Protein AF-A0A7W1Z057-F1 (afdb_monomer)

Structure (mmCIF, N/CA/C/O backbone):
data_AF-A0A7W1Z057-F1
#
_entry.id   AF-A0A7W1Z057-F1
#
loop_
_atom_site.group_PDB
_atom_site.id
_atom_site.type_symbol
_atom_site.label_atom_id
_atom_site.label_alt_id
_atom_site.label_comp_id
_atom_site.label_asym_id
_atom_site.label_entity_id
_atom_site.label_seq_id
_atom_site.pdbx_PDB_ins_code
_atom_site.Cartn_x
_atom_site.Cartn_y
_atom_site.Cartn_z
_atom_site.occupancy
_atom_site.B_iso_or_equiv
_atom_site.auth_seq_id
_atom_site.auth_comp_id
_atom_site.auth_asym_id
_atom_site.auth_atom_id
_atom_site.pdbx_PDB_model_num
ATOM 1 N N . MET A 1 1 ? -1.982 23.816 -13.947 1.00 54.19 1 MET A N 1
ATOM 2 C CA . MET A 1 1 ? -0.791 23.723 -13.072 1.00 54.19 1 MET A CA 1
ATOM 3 C C . MET A 1 1 ? -0.952 24.742 -11.956 1.00 54.19 1 MET A C 1
ATOM 5 O O . MET A 1 1 ? -1.245 25.888 -12.263 1.00 54.19 1 MET A O 1
ATOM 9 N N . ILE A 1 2 ? -0.859 24.334 -10.688 1.00 77.12 2 ILE A N 1
ATOM 10 C CA . ILE A 1 2 ? -0.973 25.252 -9.538 1.00 77.12 2 ILE A CA 1
ATOM 11 C C . ILE A 1 2 ? 0.220 26.238 -9.590 1.00 77.12 2 ILE A C 1
ATOM 13 O O . ILE A 1 2 ? 1.337 25.768 -9.817 1.00 77.12 2 ILE A O 1
ATOM 17 N N . PRO A 1 3 ? 0.043 27.560 -9.384 1.00 80.25 3 PRO A N 1
ATOM 18 C CA . PRO A 1 3 ? 1.094 28.578 -9.569 1.00 80.25 3 PRO A CA 1
ATOM 19 C C . PRO A 1 3 ? 2.423 28.288 -8.852 1.00 80.25 3 PRO A C 1
ATOM 21 O O . PRO A 1 3 ? 3.494 28.553 -9.393 1.00 80.25 3 PRO A O 1
ATOM 24 N N . LEU A 1 4 ? 2.364 27.659 -7.674 1.00 79.38 4 LEU A N 1
ATOM 25 C CA . LEU A 1 4 ? 3.538 27.220 -6.916 1.00 79.38 4 LEU A CA 1
ATOM 26 C C . LEU A 1 4 ? 4.419 26.223 -7.696 1.00 79.38 4 LEU A C 1
ATOM 28 O O . LEU A 1 4 ? 5.642 26.327 -7.663 1.00 79.38 4 LEU A O 1
ATOM 32 N N . PHE A 1 5 ? 3.816 25.292 -8.443 1.00 76.44 5 PHE A N 1
ATOM 33 C CA . PHE A 1 5 ? 4.555 24.324 -9.262 1.00 76.44 5 PHE A CA 1
ATOM 34 C C . PHE A 1 5 ? 5.174 24.959 -10.507 1.00 76.44 5 PHE A C 1
ATOM 36 O O . PHE A 1 5 ? 6.199 24.474 -10.979 1.00 76.44 5 PHE A O 1
ATOM 43 N N . ALA A 1 6 ? 4.579 26.029 -11.041 1.00 78.12 6 ALA A N 1
ATOM 44 C CA . ALA A 1 6 ? 5.177 26.785 -12.139 1.00 78.12 6 ALA A CA 1
ATOM 45 C C . ALA A 1 6 ? 6.409 27.569 -11.655 1.00 78.12 6 ALA A C 1
ATOM 47 O O . ALA A 1 6 ? 7.457 27.523 -12.292 1.00 78.12 6 ALA A O 1
ATOM 48 N N . ALA A 1 7 ? 6.314 28.206 -10.483 1.00 82.12 7 ALA A N 1
ATOM 49 C CA . ALA A 1 7 ? 7.439 28.904 -9.861 1.00 82.12 7 ALA A CA 1
ATOM 50 C C . ALA A 1 7 ? 8.582 27.951 -9.465 1.00 82.12 7 ALA A C 1
ATOM 52 O O . ALA A 1 7 ? 9.751 28.286 -9.640 1.00 82.12 7 ALA A O 1
ATOM 53 N N . ALA A 1 8 ? 8.259 26.752 -8.968 1.00 80.19 8 ALA A N 1
ATOM 54 C CA . ALA 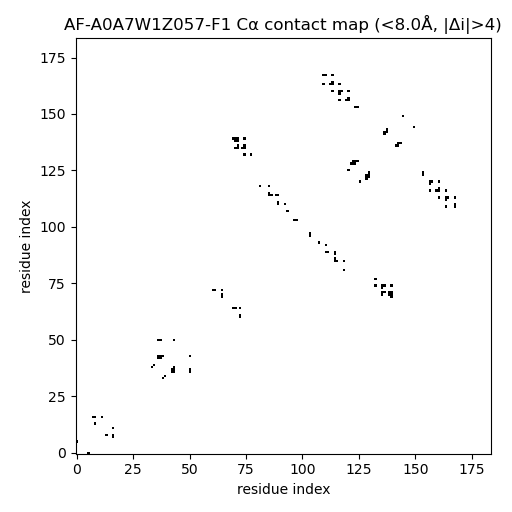A 1 8 ? 9.258 25.734 -8.651 1.00 80.19 8 ALA A CA 1
ATOM 55 C C . ALA A 1 8 ? 9.953 25.193 -9.915 1.00 80.19 8 ALA A C 1
ATOM 57 O O . ALA A 1 8 ? 11.177 25.097 -9.939 1.00 80.19 8 ALA A O 1
ATOM 58 N N . GLN A 1 9 ? 9.200 24.914 -10.986 1.00 83.69 9 GLN A N 1
ATOM 59 C CA . GLN A 1 9 ? 9.767 24.426 -12.254 1.00 83.69 9 GLN A CA 1
ATOM 60 C C . GLN A 1 9 ? 10.653 25.453 -12.973 1.00 83.69 9 GLN A C 1
ATOM 62 O O . GLN A 1 9 ? 11.463 25.076 -13.812 1.00 83.69 9 GLN A O 1
ATOM 67 N N . ALA A 1 10 ? 10.548 26.740 -12.629 1.00 86.31 10 ALA A N 1
ATOM 68 C CA . ALA A 1 10 ? 11.460 27.767 -13.130 1.00 86.31 10 ALA A CA 1
ATOM 69 C C . ALA A 1 10 ? 12.883 27.658 -12.545 1.00 86.31 10 ALA A C 1
ATOM 71 O O . ALA A 1 10 ? 13.800 28.294 -13.061 1.00 86.31 10 ALA A O 1
ATOM 72 N N . ARG A 1 11 ? 13.073 26.897 -11.457 1.00 89.19 11 ARG A N 1
ATOM 73 C CA . ARG A 1 11 ? 14.368 26.747 -10.763 1.00 89.19 11 ARG A CA 1
ATOM 74 C C . ARG A 1 11 ? 14.840 25.305 -10.620 1.00 89.19 11 ARG A C 1
ATOM 76 O O . ARG A 1 11 ? 16.042 25.083 -10.528 1.00 89.19 11 ARG A O 1
ATOM 83 N N . TRP A 1 12 ? 13.917 24.351 -10.588 1.00 88.12 12 TRP A N 1
ATOM 84 C CA . TRP A 1 12 ? 14.200 22.935 -10.379 1.00 88.12 12 TRP A CA 1
ATOM 85 C C . TRP A 1 12 ? 13.545 22.100 -11.466 1.00 88.12 12 TRP A C 1
ATOM 87 O O . TRP A 1 12 ? 12.438 22.409 -11.912 1.00 88.12 12 TRP A O 1
ATOM 97 N N . SER A 1 13 ? 14.205 21.019 -11.878 1.00 90.38 13 SER A N 1
ATOM 98 C CA . SER A 1 13 ? 13.592 20.101 -12.831 1.00 90.38 13 SER A CA 1
ATOM 99 C C . SER A 1 13 ? 12.378 19.410 -12.199 1.00 90.38 13 SER A C 1
ATOM 101 O O . SER A 1 13 ? 12.266 19.280 -10.976 1.00 90.38 13 SER A O 1
ATOM 103 N N . ALA A 1 14 ? 11.463 18.911 -13.032 1.00 83.62 14 ALA A N 1
ATOM 104 C CA . ALA A 1 14 ? 10.348 18.098 -12.547 1.00 83.62 14 ALA A CA 1
ATOM 105 C C . ALA A 1 14 ? 10.833 16.873 -11.745 1.00 83.62 14 ALA A C 1
ATOM 107 O O . ALA A 1 14 ? 10.174 16.473 -10.785 1.00 83.62 14 ALA A O 1
ATOM 108 N N . GLN A 1 15 ? 12.001 16.326 -12.100 1.00 84.94 15 GLN A N 1
ATOM 109 C CA . GLN A 1 15 ? 12.625 15.216 -11.388 1.00 84.94 15 GLN A CA 1
ATOM 110 C C . GLN A 1 15 ? 13.075 15.623 -9.982 1.00 84.94 15 GLN A C 1
ATOM 112 O O . GLN A 1 15 ? 12.790 14.907 -9.027 1.00 84.94 15 GLN A O 1
ATOM 117 N N . ASP A 1 16 ? 13.715 16.782 -9.830 1.00 85.62 16 ASP A N 1
ATOM 118 C CA . ASP A 1 16 ? 14.159 17.275 -8.519 1.00 85.62 16 ASP A CA 1
ATOM 119 C C . ASP A 1 16 ? 12.967 17.538 -7.599 1.00 85.62 16 ASP A C 1
ATOM 121 O O . ASP A 1 16 ? 12.975 17.161 -6.427 1.00 85.62 16 ASP A O 1
ATOM 125 N N . ILE A 1 17 ? 11.904 18.132 -8.149 1.00 85.50 17 ILE A N 1
ATOM 126 C CA . ILE A 1 17 ? 10.655 18.370 -7.420 1.00 85.50 17 ILE A CA 1
ATOM 127 C C . ILE A 1 17 ? 10.040 17.034 -6.988 1.00 85.50 17 ILE A C 1
ATOM 129 O O . ILE A 1 17 ? 9.637 16.889 -5.834 1.00 85.50 17 ILE A O 1
ATOM 133 N N . PHE A 1 18 ? 9.989 16.047 -7.887 1.00 84.06 18 PHE A N 1
ATOM 134 C CA . PHE A 1 18 ? 9.487 14.710 -7.579 1.00 84.06 18 PHE A CA 1
ATOM 135 C C . PHE A 1 18 ? 10.304 14.027 -6.476 1.00 84.06 18 PHE A C 1
ATOM 137 O O . PHE A 1 18 ? 9.721 13.504 -5.527 1.00 84.06 18 PHE A O 1
ATOM 144 N N . LEU A 1 19 ? 11.636 14.074 -6.560 1.00 84.56 19 LEU A N 1
ATOM 145 C CA . LEU A 1 19 ? 12.530 13.499 -5.555 1.00 84.56 19 LEU A CA 1
ATOM 146 C C . LEU A 1 19 ? 12.370 14.189 -4.202 1.00 84.56 19 LEU A C 1
ATOM 148 O O . LEU A 1 19 ? 12.262 13.506 -3.187 1.00 84.56 19 LEU A O 1
ATOM 152 N N . PHE A 1 20 ? 12.297 15.521 -4.175 1.00 85.50 20 PHE A N 1
ATOM 153 C CA . PHE A 1 20 ? 12.134 16.273 -2.934 1.00 85.50 20 PHE A CA 1
ATOM 154 C C . PHE A 1 20 ? 10.793 15.969 -2.261 1.00 85.50 20 PHE A C 1
ATOM 156 O O . PHE A 1 20 ? 10.753 15.617 -1.081 1.00 85.50 20 PHE A O 1
ATOM 163 N N . VAL A 1 21 ? 9.691 16.050 -3.013 1.00 86.56 21 VAL A N 1
ATOM 164 C CA . VAL A 1 21 ? 8.344 15.767 -2.495 1.00 86.56 21 VAL A CA 1
ATOM 165 C C . VAL A 1 21 ? 8.217 14.301 -2.083 1.00 86.56 21 VAL A C 1
ATOM 167 O O . VAL A 1 21 ? 7.656 14.011 -1.028 1.00 86.56 21 VAL A O 1
ATOM 170 N N . GLY A 1 22 ? 8.764 13.380 -2.879 1.00 84.94 22 GLY A N 1
ATOM 171 C CA . GLY A 1 22 ? 8.778 11.952 -2.581 1.00 84.94 22 GLY A CA 1
ATOM 172 C C . GLY A 1 22 ? 9.571 11.633 -1.316 1.00 84.94 22 GLY A C 1
ATOM 173 O O . GLY A 1 22 ? 9.058 10.943 -0.437 1.00 84.94 22 GLY A O 1
ATOM 174 N N . ALA A 1 23 ? 10.780 12.183 -1.178 1.00 84.75 23 ALA A N 1
ATOM 175 C CA . ALA A 1 23 ? 11.621 11.998 0.001 1.00 84.75 23 ALA A CA 1
ATOM 176 C C . ALA A 1 23 ? 10.982 12.609 1.251 1.00 84.75 23 ALA A C 1
ATOM 178 O O . ALA A 1 23 ? 10.905 11.946 2.283 1.00 84.75 23 ALA A O 1
ATOM 179 N N . PHE A 1 24 ? 10.469 13.839 1.159 1.00 87.75 24 PHE A N 1
ATOM 180 C CA . PHE A 1 24 ? 9.774 14.483 2.270 1.00 87.75 24 PHE A CA 1
ATOM 181 C C . PHE A 1 24 ? 8.521 13.703 2.676 1.00 87.75 24 PHE A C 1
ATOM 183 O O . PHE A 1 24 ? 8.319 13.446 3.860 1.00 87.75 24 PHE A O 1
ATOM 190 N N . GLY A 1 25 ? 7.706 13.277 1.708 1.00 84.81 25 GLY A N 1
ATOM 191 C CA . GLY A 1 25 ? 6.512 12.472 1.956 1.00 84.81 25 GLY A CA 1
ATOM 192 C C . GLY A 1 25 ? 6.845 11.130 2.607 1.00 84.81 25 GLY A C 1
ATOM 193 O O . GLY A 1 25 ? 6.236 10.771 3.612 1.00 84.81 25 GLY A O 1
ATOM 194 N N . ALA A 1 26 ? 7.853 10.420 2.095 1.00 81.94 26 ALA A N 1
ATOM 195 C CA . ALA A 1 26 ? 8.313 9.157 2.666 1.00 81.94 26 ALA A CA 1
ATOM 196 C C . ALA A 1 26 ? 8.846 9.344 4.095 1.00 81.94 26 ALA A C 1
ATOM 198 O O . ALA A 1 26 ? 8.427 8.638 5.014 1.00 81.94 26 ALA A O 1
ATOM 199 N N . MET A 1 27 ? 9.718 10.331 4.312 1.00 83.12 27 MET A N 1
ATOM 200 C CA . MET A 1 27 ? 10.274 10.631 5.632 1.00 83.12 27 MET A CA 1
ATOM 201 C C . MET A 1 27 ? 9.183 11.051 6.616 1.00 83.12 27 MET A C 1
ATOM 203 O O . MET A 1 27 ? 9.087 10.473 7.694 1.00 83.12 27 MET A O 1
ATOM 207 N N . GLY A 1 28 ? 8.320 11.998 6.245 1.00 83.69 28 GLY A N 1
ATOM 208 C CA . GLY A 1 28 ? 7.227 12.483 7.091 1.00 83.69 28 GLY A CA 1
ATOM 209 C C . GLY A 1 28 ? 6.221 11.392 7.461 1.00 83.69 28 GLY A C 1
ATOM 210 O O . GLY A 1 28 ? 5.667 11.411 8.558 1.00 83.69 28 GLY A O 1
ATOM 211 N N . HIS A 1 29 ? 6.032 10.403 6.586 1.00 85.06 29 HIS A N 1
ATOM 212 C CA . HIS A 1 29 ? 5.154 9.261 6.826 1.00 85.06 29 HIS A CA 1
ATOM 213 C C . HIS A 1 29 ? 5.755 8.208 7.759 1.00 85.06 29 HIS A C 1
ATOM 215 O O . HIS A 1 29 ? 5.076 7.678 8.641 1.00 85.06 29 HIS A O 1
ATOM 221 N N . HIS A 1 30 ? 7.033 7.881 7.565 1.00 84.94 30 HIS A N 1
ATOM 222 C CA . HIS A 1 30 ? 7.689 6.790 8.285 1.00 84.94 30 HIS A CA 1
ATOM 223 C C . HIS A 1 30 ? 8.319 7.236 9.608 1.00 84.94 30 HIS A C 1
ATOM 225 O O . HIS A 1 30 ? 8.339 6.456 10.564 1.00 84.94 30 HIS A O 1
ATOM 231 N N . LEU A 1 31 ? 8.785 8.485 9.699 1.00 88.31 31 LEU A N 1
ATOM 232 C CA . LEU A 1 31 ? 9.499 9.010 10.862 1.00 88.31 31 LEU A CA 1
ATOM 233 C C . LEU A 1 31 ? 8.690 8.922 12.168 1.00 88.31 31 LEU A C 1
ATOM 235 O O . LEU A 1 31 ? 9.250 8.429 13.147 1.00 88.31 31 LEU A O 1
ATOM 239 N N . PRO A 1 32 ? 7.389 9.280 12.225 1.00 89.19 32 PRO A N 1
ATOM 240 C CA . PRO A 1 32 ? 6.602 9.111 13.449 1.00 89.19 32 PRO A CA 1
ATOM 241 C C . PRO A 1 32 ? 6.549 7.651 13.922 1.00 89.19 32 PRO A C 1
ATOM 243 O O . PRO A 1 32 ? 6.610 7.370 15.120 1.00 89.19 32 PRO A O 1
ATOM 246 N N . GLY A 1 33 ? 6.486 6.707 12.976 1.00 87.56 33 GLY A N 1
ATOM 247 C CA . GLY A 1 33 ? 6.534 5.275 13.262 1.00 87.56 33 GLY A CA 1
ATOM 248 C C . GLY A 1 33 ? 7.880 4.841 13.843 1.00 87.56 33 GLY A C 1
ATOM 249 O O . GLY A 1 33 ? 7.903 4.087 14.815 1.00 87.56 33 GLY A O 1
ATOM 250 N N . MET A 1 34 ? 8.986 5.360 13.304 1.00 91.06 34 MET A N 1
ATOM 251 C CA . MET A 1 34 ? 10.336 5.071 13.802 1.00 91.06 34 MET A CA 1
ATOM 252 C C . MET A 1 34 ? 10.569 5.665 15.192 1.00 91.06 34 MET A C 1
ATOM 254 O O . MET A 1 34 ? 11.043 4.961 16.082 1.00 91.06 34 MET A O 1
ATOM 258 N N . ILE A 1 35 ? 10.158 6.916 15.419 1.00 93.50 35 ILE A N 1
ATOM 259 C CA . ILE A 1 35 ? 10.234 7.555 16.741 1.00 93.50 35 ILE A CA 1
ATOM 260 C C . ILE A 1 35 ? 9.483 6.714 17.773 1.00 93.50 35 ILE A C 1
ATOM 262 O O . ILE A 1 35 ? 10.007 6.449 18.850 1.00 93.50 35 ILE A O 1
ATOM 266 N N . ARG A 1 36 ? 8.285 6.226 17.440 1.00 91.69 36 ARG A N 1
ATOM 267 C CA . ARG A 1 36 ? 7.530 5.347 18.337 1.00 91.69 36 ARG A CA 1
ATOM 268 C C . ARG A 1 36 ? 8.230 4.003 18.567 1.00 91.69 36 ARG A C 1
ATOM 270 O O . ARG A 1 36 ? 8.292 3.550 19.704 1.00 91.69 36 ARG A O 1
ATOM 277 N N . ALA A 1 37 ? 8.731 3.358 17.512 1.00 92.62 37 ALA A N 1
ATOM 278 C CA . ALA A 1 37 ? 9.335 2.026 17.594 1.00 92.62 37 ALA A CA 1
ATOM 279 C C . ALA A 1 37 ? 10.636 2.000 18.413 1.00 92.62 37 ALA A C 1
ATOM 281 O O . ALA A 1 37 ? 10.858 1.052 19.167 1.00 92.62 37 ALA A O 1
ATOM 282 N N . TYR A 1 38 ? 11.473 3.033 18.281 1.00 94.38 38 TYR A N 1
ATOM 283 C CA . TYR A 1 38 ? 12.783 3.110 18.939 1.00 94.38 38 TYR A CA 1
ATOM 284 C C . TYR A 1 38 ? 12.807 4.029 20.171 1.00 94.38 38 TYR A C 1
ATOM 286 O O . TYR A 1 38 ? 13.724 3.921 20.981 1.00 94.38 38 TYR A O 1
ATOM 294 N N . GLY A 1 39 ? 11.814 4.907 20.338 1.00 95.12 39 GLY A N 1
ATOM 295 C CA . GLY A 1 39 ? 11.700 5.814 21.485 1.00 95.12 39 GLY A CA 1
ATOM 296 C C . GLY A 1 39 ? 10.927 5.239 22.677 1.00 95.12 39 GLY A C 1
ATOM 297 O O . GLY A 1 39 ? 11.213 5.599 23.817 1.00 95.12 39 GLY A O 1
ATOM 298 N N . ASP A 1 40 ? 9.977 4.322 22.458 1.00 96.69 40 ASP A N 1
ATOM 299 C CA . ASP A 1 40 ? 9.265 3.638 23.546 1.00 96.69 40 ASP A CA 1
ATOM 300 C C . ASP A 1 40 ? 10.065 2.418 24.029 1.00 96.69 40 ASP A C 1
ATOM 302 O O . ASP A 1 40 ? 10.140 1.381 23.364 1.00 96.69 40 ASP A O 1
ATOM 306 N N . ARG A 1 41 ? 10.647 2.524 25.230 1.00 95.31 41 ARG A N 1
ATOM 307 C CA . ARG A 1 41 ? 11.492 1.475 25.821 1.00 95.31 41 ARG A CA 1
ATOM 308 C C . ARG A 1 41 ? 10.748 0.160 26.064 1.00 95.31 41 ARG A C 1
ATOM 310 O O . ARG A 1 41 ? 11.353 -0.908 25.920 1.00 95.31 41 ARG A O 1
ATOM 317 N N . ALA A 1 42 ? 9.470 0.210 26.440 1.00 96.50 42 ALA A N 1
ATOM 318 C CA . ALA A 1 42 ? 8.682 -0.992 26.699 1.00 96.50 42 ALA A CA 1
ATOM 319 C C . ALA A 1 42 ? 8.367 -1.712 25.382 1.00 96.50 42 ALA A C 1
ATOM 321 O O . ALA A 1 42 ? 8.555 -2.928 25.270 1.00 96.50 42 ALA A O 1
ATOM 322 N N . LEU A 1 43 ? 7.970 -0.948 24.359 1.00 95.12 43 LEU A N 1
ATOM 323 C CA . LEU A 1 43 ? 7.712 -1.472 23.020 1.00 95.12 43 LEU A CA 1
ATOM 324 C C . LEU A 1 43 ? 8.982 -2.049 22.384 1.00 95.12 43 LEU A C 1
ATOM 326 O O . LEU A 1 43 ? 8.950 -3.167 21.860 1.00 95.12 43 LEU A O 1
ATOM 330 N N . PHE A 1 44 ? 10.099 -1.322 22.474 1.00 96.62 44 PHE A N 1
ATOM 331 C CA . PHE A 1 44 ? 11.377 -1.762 21.929 1.00 96.62 44 PHE A CA 1
ATOM 332 C C . PHE A 1 44 ? 11.853 -3.047 22.598 1.00 96.62 44 PHE A C 1
ATOM 334 O O . PHE A 1 44 ? 12.186 -4.002 21.906 1.00 96.62 44 PHE A O 1
ATOM 341 N N . THR A 1 45 ? 11.823 -3.122 23.932 1.00 97.06 45 THR A N 1
ATOM 342 C CA . THR A 1 45 ? 12.219 -4.338 24.662 1.00 97.06 45 THR A CA 1
ATOM 343 C C . THR A 1 45 ? 11.366 -5.539 24.252 1.00 97.06 45 THR A C 1
ATOM 345 O O . THR A 1 45 ? 11.904 -6.620 24.013 1.00 97.06 45 THR A O 1
ATOM 348 N N . ARG A 1 46 ? 10.050 -5.346 24.089 1.00 97.44 46 ARG A N 1
ATOM 349 C CA . ARG A 1 46 ? 9.114 -6.409 23.697 1.00 97.44 46 ARG A CA 1
ATOM 350 C C . ARG A 1 46 ? 9.364 -6.952 22.287 1.00 97.44 46 ARG A C 1
ATOM 352 O O . ARG A 1 46 ? 9.206 -8.149 22.068 1.00 97.44 46 ARG A O 1
ATOM 359 N N . PHE A 1 47 ? 9.729 -6.096 21.330 1.00 96.94 47 PHE A N 1
ATOM 360 C CA . PHE A 1 47 ? 9.915 -6.476 19.920 1.00 96.94 47 PHE A CA 1
ATOM 361 C C . PHE A 1 47 ? 11.362 -6.330 19.431 1.00 96.94 47 PHE A C 1
ATOM 363 O O . PHE A 1 47 ? 11.603 -6.264 18.223 1.00 96.94 47 PHE A O 1
ATOM 370 N N . ARG A 1 48 ? 12.328 -6.340 20.357 1.00 95.81 48 ARG A N 1
ATOM 371 C CA . ARG A 1 48 ? 13.742 -6.011 20.125 1.00 95.81 48 ARG A CA 1
ATOM 372 C C . ARG A 1 48 ? 14.341 -6.737 18.929 1.00 95.81 48 ARG A C 1
ATOM 374 O O . ARG A 1 48 ? 14.935 -6.103 18.064 1.00 95.81 48 ARG A O 1
ATOM 381 N N . THR A 1 49 ? 14.145 -8.052 18.846 1.00 97.50 49 THR A N 1
ATOM 382 C CA . THR A 1 49 ? 14.668 -8.860 17.736 1.00 97.50 49 THR A CA 1
ATOM 383 C C . THR A 1 49 ? 14.133 -8.374 16.394 1.00 97.50 49 THR A C 1
ATOM 385 O O . THR A 1 49 ? 14.901 -8.212 15.457 1.00 97.50 49 THR A O 1
ATOM 388 N N . ARG A 1 50 ? 12.834 -8.067 16.296 1.00 95.44 50 ARG A N 1
ATOM 389 C CA . ARG A 1 50 ? 12.225 -7.588 15.046 1.00 95.44 50 ARG A CA 1
ATOM 390 C C . ARG A 1 50 ? 12.747 -6.203 14.673 1.00 95.44 50 ARG A C 1
ATOM 392 O O . ARG A 1 50 ? 13.079 -5.985 13.515 1.00 95.44 50 ARG A O 1
ATOM 399 N N . PHE A 1 51 ? 12.868 -5.299 15.645 1.00 95.25 51 PHE A N 1
ATOM 400 C CA . PHE A 1 51 ? 13.348 -3.932 15.415 1.00 95.25 51 PHE A CA 1
ATOM 401 C C . PHE A 1 51 ? 14.846 -3.831 15.111 1.00 95.25 51 PHE A C 1
ATOM 403 O O . PHE A 1 51 ? 15.273 -2.822 14.560 1.00 95.25 51 PHE A O 1
ATOM 410 N N . LEU A 1 52 ? 15.639 -4.854 15.429 1.00 95.69 52 LEU A N 1
ATOM 411 C CA . LEU A 1 52 ? 17.049 -4.919 15.035 1.00 95.69 52 LEU A CA 1
ATOM 412 C C . LEU A 1 52 ? 17.242 -5.691 13.728 1.00 95.69 52 LEU A C 1
ATOM 414 O O . LEU A 1 52 ? 17.920 -5.219 12.823 1.00 95.69 52 LEU A O 1
ATOM 418 N N . VAL A 1 53 ? 16.629 -6.869 13.613 1.00 97.44 53 VAL A N 1
ATOM 419 C CA . VAL A 1 53 ? 16.873 -7.781 12.491 1.00 97.44 53 VAL A CA 1
ATOM 420 C C . VAL A 1 53 ? 16.169 -7.314 11.221 1.00 97.44 53 VAL A C 1
ATOM 422 O O . VAL A 1 53 ? 16.780 -7.335 10.159 1.00 97.44 53 VAL A O 1
ATOM 425 N N . ALA A 1 54 ? 14.912 -6.861 11.293 1.00 94.00 54 ALA A N 1
ATOM 426 C CA . ALA A 1 54 ? 14.160 -6.521 10.083 1.00 94.00 54 ALA A CA 1
ATOM 427 C C . ALA A 1 54 ? 14.791 -5.369 9.272 1.00 94.00 54 ALA A C 1
ATOM 429 O O . ALA A 1 54 ? 14.924 -5.542 8.062 1.00 94.00 54 ALA A O 1
ATOM 430 N N . PRO A 1 55 ? 15.245 -4.245 9.869 1.00 92.12 55 PRO A N 1
ATOM 431 C CA . PRO A 1 55 ? 15.929 -3.195 9.110 1.00 92.12 55 PRO A CA 1
ATOM 432 C C . PRO A 1 55 ? 17.231 -3.670 8.460 1.00 92.12 55 PRO A C 1
ATOM 434 O O . PRO A 1 55 ? 17.498 -3.323 7.314 1.00 92.12 55 PRO A O 1
ATOM 437 N N . LEU A 1 56 ? 18.020 -4.495 9.160 1.00 96.38 56 LEU A N 1
ATOM 438 C CA . LEU A 1 56 ? 19.266 -5.048 8.622 1.00 96.38 56 LEU A CA 1
ATOM 439 C C . LEU A 1 56 ? 19.004 -6.013 7.464 1.00 96.38 56 LEU A C 1
ATOM 441 O O . LEU A 1 56 ? 19.691 -5.951 6.449 1.00 96.38 56 LEU A O 1
ATOM 445 N N . LEU A 1 57 ? 17.984 -6.868 7.584 1.00 95.31 57 LEU A N 1
ATOM 446 C CA . LEU A 1 57 ? 17.567 -7.754 6.500 1.00 95.31 57 LEU A CA 1
ATOM 447 C C . LEU A 1 57 ? 17.046 -6.966 5.298 1.00 95.31 57 LEU A C 1
ATOM 449 O O . LEU A 1 57 ? 17.422 -7.270 4.172 1.00 95.31 57 LEU A O 1
ATOM 453 N N . LEU A 1 58 ? 16.218 -5.941 5.522 1.00 92.06 58 LEU A N 1
ATOM 454 C CA . LEU A 1 58 ? 15.725 -5.080 4.446 1.00 92.06 58 LEU A CA 1
ATOM 455 C C . LEU A 1 58 ? 16.876 -4.362 3.740 1.00 92.06 58 LEU A C 1
ATOM 457 O O . LEU A 1 58 ? 16.893 -4.323 2.512 1.00 92.06 58 LEU A O 1
ATOM 461 N N . LEU A 1 59 ? 17.856 -3.852 4.491 1.00 94.00 59 LEU A N 1
ATOM 462 C CA . LEU A 1 59 ? 19.059 -3.245 3.928 1.00 94.00 59 LEU A CA 1
ATOM 463 C C . LEU A 1 59 ? 19.854 -4.257 3.094 1.00 94.00 59 LEU A C 1
ATOM 465 O O . LEU A 1 59 ? 20.182 -3.971 1.947 1.00 94.00 59 LEU A O 1
ATOM 469 N N . ALA A 1 60 ? 20.115 -5.448 3.636 1.00 95.81 60 ALA A N 1
ATOM 470 C CA . ALA A 1 60 ? 20.868 -6.492 2.947 1.00 95.81 60 ALA A CA 1
ATOM 471 C C . ALA A 1 60 ? 20.178 -6.940 1.649 1.00 95.81 60 ALA A C 1
ATOM 473 O O . ALA A 1 60 ? 20.820 -6.988 0.601 1.00 95.81 60 ALA A O 1
ATOM 474 N N . VAL A 1 61 ? 18.867 -7.201 1.693 1.00 94.31 61 VAL A N 1
ATOM 475 C CA . VAL A 1 61 ? 18.073 -7.575 0.512 1.00 94.31 61 VAL A CA 1
ATOM 476 C C . VAL A 1 61 ? 18.042 -6.440 -0.508 1.00 94.31 61 VAL A C 1
ATOM 478 O O . VAL A 1 61 ? 18.165 -6.706 -1.698 1.00 94.31 61 VAL A O 1
ATOM 481 N N . SER A 1 62 ? 17.936 -5.184 -0.068 1.00 92.25 62 SER A N 1
ATOM 482 C CA . SER A 1 62 ? 17.935 -4.028 -0.975 1.00 92.25 62 SER A CA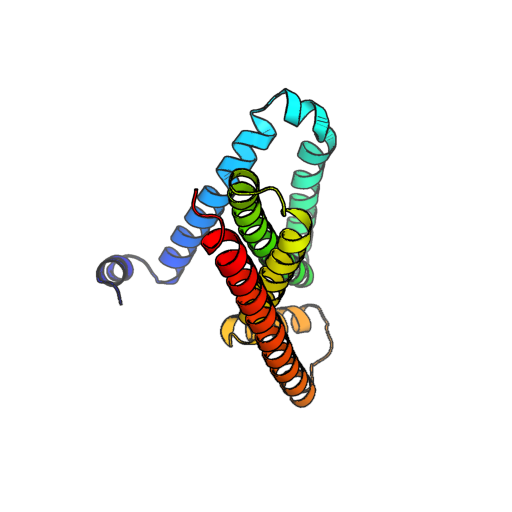 1
ATOM 483 C C . SER A 1 62 ? 19.285 -3.843 -1.669 1.00 92.25 62 SER A C 1
ATOM 485 O O . SER A 1 62 ? 19.322 -3.646 -2.881 1.00 92.25 62 SER A O 1
ATOM 487 N N . ILE A 1 63 ? 20.394 -3.960 -0.929 1.00 94.69 63 ILE A N 1
ATOM 488 C CA . ILE A 1 63 ? 21.752 -3.904 -1.493 1.00 94.69 63 ILE A CA 1
ATOM 489 C C . ILE A 1 63 ? 21.955 -5.049 -2.482 1.00 94.69 63 ILE A C 1
ATOM 491 O O . ILE A 1 63 ? 22.408 -4.822 -3.600 1.00 94.69 63 ILE A O 1
ATOM 495 N N . TRP A 1 64 ? 21.585 -6.270 -2.092 1.00 95.00 64 TRP A N 1
ATOM 496 C CA . TRP A 1 64 ? 21.681 -7.443 -2.953 1.00 95.00 64 TRP A CA 1
ATOM 497 C C . TRP A 1 64 ? 20.860 -7.266 -4.236 1.00 95.00 64 TRP A C 1
ATOM 499 O O . TRP A 1 64 ? 21.382 -7.430 -5.336 1.00 95.00 64 TRP A O 1
ATOM 509 N N . GLY A 1 65 ? 19.606 -6.834 -4.109 1.00 93.25 65 GLY A N 1
ATOM 510 C CA . GLY A 1 65 ? 18.741 -6.545 -5.246 1.00 93.25 65 GLY A CA 1
ATOM 511 C C . GLY A 1 65 ? 19.304 -5.493 -6.185 1.00 93.25 65 GLY A C 1
ATOM 512 O O . GLY A 1 65 ? 19.269 -5.677 -7.399 1.00 93.25 65 GLY A O 1
ATOM 513 N N . SER A 1 66 ? 19.860 -4.420 -5.626 1.00 91.25 66 SER A N 1
ATOM 514 C CA . SER A 1 66 ? 20.484 -3.352 -6.402 1.00 91.25 66 SER A CA 1
ATOM 515 C C . SER A 1 66 ? 21.747 -3.823 -7.118 1.00 91.25 66 SER A C 1
ATOM 517 O O . SER A 1 66 ? 21.952 -3.453 -8.268 1.00 91.25 66 SER A O 1
ATOM 519 N N . TRP A 1 67 ? 22.589 -4.631 -6.468 1.00 95.94 67 TRP A N 1
ATOM 520 C CA . TRP A 1 67 ? 23.830 -5.127 -7.070 1.00 95.94 67 TRP A CA 1
ATOM 521 C C . TRP A 1 67 ? 23.531 -6.024 -8.274 1.00 95.94 67 TRP A C 1
ATOM 523 O O . TRP A 1 67 ? 24.141 -5.884 -9.332 1.00 95.94 67 TRP A O 1
ATOM 533 N N . TYR A 1 68 ? 22.561 -6.925 -8.131 1.00 93.31 68 TYR A N 1
ATOM 534 C CA . TYR A 1 68 ? 22.224 -7.916 -9.155 1.00 93.31 68 TYR A CA 1
ATOM 535 C C . TYR A 1 68 ? 21.065 -7.492 -10.071 1.00 93.31 68 TYR A C 1
ATOM 537 O O . TYR A 1 68 ? 20.587 -8.307 -10.854 1.00 93.31 68 TYR A O 1
ATOM 545 N N . ASN A 1 69 ? 20.613 -6.234 -9.998 1.00 89.50 69 ASN A N 1
ATOM 546 C CA . ASN A 1 69 ? 19.495 -5.694 -10.785 1.00 89.50 69 ASN A CA 1
ATOM 547 C C . ASN A 1 69 ? 18.202 -6.536 -10.701 1.00 89.50 69 ASN A C 1
ATOM 549 O O . ASN A 1 69 ? 17.490 -6.720 -11.690 1.00 89.50 69 ASN A O 1
ATOM 553 N N . ILE A 1 70 ? 17.878 -7.044 -9.509 1.00 92.12 70 ILE A N 1
ATOM 554 C CA . ILE A 1 70 ? 16.723 -7.921 -9.272 1.00 92.12 70 ILE A CA 1
ATOM 555 C C . ILE A 1 70 ? 15.448 -7.078 -9.143 1.00 92.12 70 ILE A C 1
ATOM 557 O O . ILE A 1 70 ? 15.126 -6.558 -8.070 1.00 92.12 70 ILE A O 1
ATOM 561 N N . GLN A 1 71 ? 14.677 -6.992 -10.229 1.00 90.81 71 GLN A N 1
ATOM 562 C CA . GLN A 1 71 ? 13.435 -6.205 -10.277 1.00 90.81 71 GLN A CA 1
ATOM 563 C C . GLN A 1 71 ? 12.319 -6.779 -9.385 1.00 90.81 71 GLN A C 1
ATOM 565 O O . GLN A 1 71 ? 11.445 -6.044 -8.924 1.00 90.81 71 GLN A O 1
ATOM 570 N N . ALA A 1 72 ? 12.400 -8.065 -9.022 1.00 89.94 72 ALA A N 1
ATOM 571 C CA . ALA A 1 72 ? 11.427 -8.714 -8.141 1.00 89.94 72 ALA A CA 1
ATOM 572 C C . ALA A 1 72 ? 11.313 -8.035 -6.765 1.00 89.94 72 ALA A C 1
ATOM 574 O O . ALA A 1 72 ? 10.236 -8.018 -6.169 1.00 89.94 72 ALA A O 1
ATOM 575 N N . ILE A 1 73 ? 12.390 -7.417 -6.267 1.00 91.12 73 ILE A N 1
ATOM 576 C CA . ILE A 1 73 ? 12.353 -6.668 -5.002 1.00 91.12 73 ILE A CA 1
ATOM 577 C C . ILE A 1 73 ? 11.496 -5.406 -5.138 1.00 91.12 73 ILE A C 1
ATOM 579 O O . ILE A 1 73 ? 10.758 -5.070 -4.213 1.00 91.12 73 ILE A O 1
ATOM 583 N N . GLN A 1 74 ? 11.518 -4.744 -6.296 1.00 91.31 74 GLN A N 1
ATOM 584 C CA . GLN A 1 74 ? 10.659 -3.591 -6.572 1.00 91.31 74 GLN A CA 1
ATOM 585 C C . GLN A 1 74 ? 9.199 -4.007 -6.755 1.00 91.31 74 GLN A C 1
ATOM 587 O O . GLN A 1 74 ? 8.307 -3.324 -6.252 1.00 91.31 74 GLN A O 1
ATOM 592 N N . LEU A 1 75 ? 8.940 -5.160 -7.383 1.00 92.75 75 LEU A N 1
ATOM 593 C CA . LEU A 1 75 ? 7.594 -5.732 -7.462 1.00 92.75 75 LEU A CA 1
ATOM 594 C C . LEU A 1 75 ? 7.023 -6.027 -6.065 1.00 92.75 75 LEU A C 1
ATOM 596 O O . LEU A 1 75 ? 5.887 -5.653 -5.761 1.00 92.75 75 LEU A O 1
ATOM 600 N N . LEU A 1 76 ? 7.824 -6.643 -5.190 1.00 92.50 76 LEU A N 1
ATOM 601 C CA . LEU A 1 76 ? 7.451 -6.886 -3.795 1.00 92.50 76 LEU A CA 1
ATOM 602 C C . LEU A 1 76 ? 7.243 -5.577 -3.026 1.00 92.50 76 LEU A C 1
ATOM 604 O O . LEU A 1 76 ? 6.269 -5.463 -2.284 1.00 92.50 76 LEU A O 1
ATOM 608 N N . ALA A 1 77 ? 8.107 -4.578 -3.224 1.00 91.06 77 ALA A N 1
ATOM 609 C CA . ALA A 1 77 ? 7.967 -3.265 -2.601 1.00 91.06 77 ALA A CA 1
ATOM 610 C C . ALA A 1 77 ? 6.696 -2.535 -3.066 1.00 91.06 77 ALA A C 1
ATOM 612 O O . ALA A 1 77 ? 6.010 -1.929 -2.244 1.00 91.06 77 ALA A O 1
ATOM 613 N N . LEU A 1 78 ? 6.334 -2.636 -4.351 1.00 91.50 78 LEU A N 1
ATOM 614 C CA . LEU A 1 78 ? 5.083 -2.099 -4.890 1.00 91.50 78 LEU A CA 1
ATOM 615 C C . LEU A 1 78 ? 3.872 -2.780 -4.242 1.00 91.50 78 LEU A C 1
ATOM 617 O O . LEU A 1 78 ? 2.984 -2.094 -3.733 1.00 91.50 78 LEU A O 1
ATOM 621 N N . ALA A 1 79 ? 3.849 -4.116 -4.223 1.00 92.62 79 ALA A N 1
ATOM 622 C CA . ALA A 1 79 ? 2.771 -4.888 -3.607 1.00 92.62 79 ALA A CA 1
ATOM 623 C C . ALA A 1 79 ? 2.635 -4.574 -2.109 1.00 92.62 79 ALA A C 1
ATOM 625 O O . ALA A 1 79 ? 1.532 -4.317 -1.618 1.00 92.62 79 ALA A O 1
ATOM 626 N N . TRP A 1 80 ? 3.763 -4.515 -1.395 1.00 93.75 80 TRP A N 1
ATOM 627 C CA . TRP A 1 80 ? 3.803 -4.127 0.009 1.00 93.75 80 TRP A CA 1
ATOM 628 C C . TRP A 1 80 ? 3.327 -2.690 0.216 1.00 93.75 80 TRP A C 1
ATOM 630 O O . TRP A 1 80 ? 2.552 -2.452 1.132 1.00 93.75 80 TRP A O 1
ATOM 640 N N . GLY A 1 81 ? 3.719 -1.739 -0.635 1.00 91.56 81 GLY A N 1
ATOM 641 C CA . GLY A 1 81 ? 3.293 -0.341 -0.539 1.00 91.56 81 GLY A CA 1
ATOM 642 C C . GLY A 1 81 ? 1.781 -0.172 -0.709 1.00 91.56 81 GLY A C 1
ATOM 643 O O . GLY A 1 81 ? 1.158 0.585 0.038 1.00 91.56 81 GLY A O 1
ATOM 644 N N . ILE A 1 82 ? 1.177 -0.924 -1.637 1.00 92.38 82 ILE A N 1
ATOM 645 C CA . ILE A 1 82 ? -0.281 -0.971 -1.827 1.00 92.38 82 ILE A CA 1
ATOM 646 C C . ILE A 1 82 ? -0.957 -1.542 -0.576 1.00 92.38 82 ILE A C 1
ATOM 648 O O . ILE A 1 82 ? -1.870 -0.920 -0.031 1.00 92.38 82 ILE A O 1
ATOM 652 N N . TRP A 1 83 ? -0.483 -2.694 -0.094 1.00 95.19 83 TRP A N 1
ATOM 653 C CA . TRP A 1 83 ? -1.006 -3.339 1.110 1.00 95.19 83 TRP A CA 1
ATOM 654 C C . TRP A 1 83 ? -0.869 -2.455 2.355 1.00 95.19 83 TRP A C 1
ATOM 656 O O . TRP A 1 83 ? -1.822 -2.302 3.115 1.00 95.19 83 TRP A O 1
ATOM 666 N N . HIS A 1 84 ? 0.303 -1.853 2.561 1.00 92.88 84 HIS A N 1
ATOM 667 C CA . HIS A 1 84 ? 0.612 -0.977 3.690 1.00 92.88 84 HIS A CA 1
ATOM 668 C C . HIS A 1 84 ? -0.301 0.244 3.699 1.00 92.88 84 HIS A C 1
ATOM 670 O O . HIS A 1 84 ? -0.945 0.509 4.713 1.00 92.88 84 HIS A O 1
ATOM 676 N N . GLY A 1 85 ? -0.422 0.940 2.562 1.00 91.94 85 GLY A N 1
ATOM 677 C CA . GLY A 1 85 ? -1.325 2.084 2.430 1.00 91.94 85 GLY A CA 1
ATOM 678 C C . GLY A 1 85 ? -2.778 1.702 2.714 1.00 91.94 85 GLY A C 1
ATOM 679 O O . GLY A 1 85 ? -3.445 2.355 3.513 1.00 91.94 85 GLY A O 1
ATOM 680 N N . MET A 1 86 ? -3.238 0.585 2.146 1.00 95.81 86 MET A N 1
ATOM 681 C CA . MET A 1 86 ? -4.585 0.060 2.373 1.00 95.81 86 MET A CA 1
ATOM 682 C C . MET A 1 86 ? -4.838 -0.263 3.853 1.00 95.81 86 MET A C 1
ATOM 684 O O . MET A 1 86 ? -5.834 0.184 4.425 1.00 95.81 86 MET A O 1
ATOM 688 N N . MET A 1 87 ? -3.942 -1.020 4.492 1.00 95.81 87 MET A N 1
ATOM 689 C CA . MET A 1 87 ? -4.079 -1.413 5.898 1.00 95.81 87 MET A CA 1
ATOM 690 C C . MET A 1 87 ? -3.985 -0.221 6.845 1.00 95.81 87 MET A C 1
ATOM 692 O O . MET A 1 87 ? -4.636 -0.217 7.890 1.00 95.81 87 MET A O 1
ATOM 696 N N . GLN A 1 88 ? -3.214 0.803 6.487 1.00 91.31 88 GLN A N 1
ATOM 697 C CA . GLN A 1 88 ? -3.131 2.035 7.254 1.00 91.31 88 GLN A CA 1
ATOM 698 C C . GLN A 1 88 ? -4.424 2.850 7.166 1.00 91.31 88 GLN A C 1
ATOM 700 O O . GLN A 1 88 ? -4.940 3.267 8.204 1.00 91.31 88 GLN A O 1
ATOM 705 N N . THR A 1 89 ? -4.985 3.029 5.964 1.00 92.25 89 THR A N 1
ATOM 706 C CA . THR A 1 89 ? -6.292 3.681 5.781 1.00 92.25 89 THR A CA 1
ATOM 707 C C . THR A 1 89 ? -7.380 2.937 6.550 1.00 92.25 89 THR A C 1
ATOM 709 O O . THR A 1 89 ? -8.103 3.548 7.337 1.00 92.25 89 THR A O 1
ATOM 712 N N . TYR A 1 90 ? -7.432 1.610 6.411 1.00 93.56 90 TYR A N 1
ATOM 713 C CA . TYR A 1 90 ? -8.350 0.766 7.171 1.00 93.56 90 TYR A CA 1
ATOM 714 C C . TYR A 1 90 ? -8.160 0.930 8.688 1.00 93.56 90 TYR A C 1
ATOM 716 O O . TYR A 1 90 ? -9.126 1.136 9.422 1.00 93.56 90 TYR A O 1
ATOM 724 N N . GLY A 1 91 ? -6.914 0.909 9.169 1.00 90.62 91 GLY A N 1
ATOM 725 C CA . GLY A 1 91 ? -6.582 1.104 10.579 1.00 90.62 91 GLY A CA 1
ATOM 726 C C . GLY A 1 91 ? -7.077 2.442 11.135 1.00 90.62 91 GLY A C 1
ATOM 727 O O . GLY A 1 91 ? -7.647 2.468 12.227 1.00 90.62 91 GLY A O 1
ATOM 728 N N . PHE A 1 92 ? -6.935 3.537 10.378 1.00 87.88 92 PHE A N 1
ATOM 729 C CA . PHE A 1 92 ? -7.493 4.832 10.773 1.00 87.88 92 PHE A CA 1
ATOM 730 C C . PHE A 1 92 ? -9.015 4.775 10.899 1.00 87.88 92 PHE A C 1
ATOM 732 O O . PHE A 1 92 ? -9.539 5.161 11.945 1.00 87.88 92 PHE A O 1
ATOM 739 N N . CYS A 1 93 ? -9.719 4.215 9.910 1.00 85.00 93 CYS A N 1
ATOM 740 C CA . CYS A 1 93 ? -11.170 4.024 9.984 1.00 85.00 93 CYS A CA 1
ATOM 741 C C . CYS A 1 93 ? -11.580 3.249 11.248 1.00 85.00 93 CYS A C 1
ATOM 743 O O . CYS A 1 93 ? -12.514 3.649 11.943 1.00 85.00 93 CYS A O 1
ATOM 745 N N . ARG A 1 94 ? -10.837 2.194 11.614 1.00 86.75 94 ARG A N 1
ATOM 746 C CA . ARG A 1 94 ? -11.117 1.391 12.816 1.00 86.75 94 ARG A CA 1
ATOM 747 C C . ARG A 1 94 ? -10.903 2.147 14.129 1.00 86.75 94 ARG A C 1
ATOM 749 O O . ARG A 1 94 ? -11.665 1.923 15.068 1.00 86.75 94 ARG A O 1
ATOM 756 N N . ILE A 1 95 ? -9.905 3.029 14.212 1.00 85.06 95 ILE A N 1
ATOM 757 C CA . ILE A 1 95 ? -9.677 3.860 15.408 1.00 85.06 95 ILE A CA 1
ATOM 758 C C . ILE A 1 95 ? -10.860 4.807 15.638 1.00 85.06 95 ILE A C 1
ATOM 760 O O . ILE A 1 95 ? -11.263 5.006 16.784 1.00 85.06 95 ILE A O 1
ATOM 764 N N . TYR A 1 96 ? -11.430 5.374 14.571 1.00 78.12 96 TYR A N 1
ATOM 765 C CA . TYR A 1 96 ? -12.607 6.239 14.679 1.00 78.12 96 TYR A CA 1
ATOM 766 C C . TYR A 1 96 ? -13.890 5.444 14.959 1.00 78.12 96 TYR A C 1
ATOM 768 O O . TYR A 1 96 ? -14.661 5.843 15.829 1.00 78.12 96 TYR A O 1
ATOM 776 N N . ASP A 1 97 ? -14.094 4.290 14.314 1.00 77.75 97 ASP A N 1
ATOM 777 C CA . ASP A 1 97 ? -15.285 3.458 14.548 1.00 77.75 97 ASP A CA 1
ATOM 778 C C . ASP A 1 97 ? -15.323 2.860 15.965 1.00 77.75 97 ASP A C 1
ATOM 780 O O . ASP A 1 97 ? -16.376 2.825 16.600 1.00 77.75 97 ASP A O 1
ATOM 784 N N . GLY A 1 98 ? -14.166 2.464 16.512 1.00 69.00 98 GLY A N 1
ATOM 785 C CA . GLY A 1 98 ? -14.060 1.977 17.892 1.00 69.00 98 GLY A CA 1
ATOM 786 C C . GLY A 1 98 ? -14.460 3.016 18.946 1.00 69.00 98 GLY A C 1
ATOM 787 O O . GLY A 1 98 ? -14.861 2.645 20.045 1.00 69.00 98 GLY A O 1
ATOM 788 N N . LYS A 1 99 ? -14.406 4.311 18.607 1.00 68.00 99 LYS A N 1
ATOM 789 C CA . LYS A 1 99 ? -14.900 5.402 19.461 1.00 68.00 99 LYS A CA 1
ATOM 790 C C . LYS A 1 99 ? -16.401 5.656 19.299 1.00 68.00 99 LYS A C 1
ATOM 792 O O . LYS A 1 99 ? -16.977 6.349 20.129 1.00 68.00 99 LYS A O 1
ATOM 797 N N . ALA A 1 100 ? -17.025 5.130 18.244 1.00 65.69 100 ALA A N 1
ATOM 798 C CA . ALA A 1 100 ? -18.372 5.506 17.837 1.00 65.69 100 ALA A CA 1
ATOM 799 C C . ALA A 1 100 ? -19.458 4.464 18.162 1.00 65.69 100 ALA A C 1
ATOM 801 O O . ALA A 1 100 ? -20.623 4.846 18.213 1.00 65.69 100 ALA A O 1
ATOM 802 N N . SER A 1 101 ? -19.164 3.156 18.312 1.00 60.06 101 SER A N 1
ATOM 803 C CA . SER A 1 101 ? -20.259 2.156 18.436 1.00 60.06 101 SER A CA 1
ATOM 804 C C . SER A 1 101 ? -19.875 0.700 18.773 1.00 60.06 101 SER A C 1
ATOM 806 O O . SER A 1 101 ? -18.775 0.230 18.496 1.00 60.06 101 SER A O 1
ATOM 808 N N . ALA A 1 102 ? -20.862 -0.046 19.300 1.00 56.78 102 ALA A N 1
ATOM 809 C CA . ALA A 1 102 ? -20.768 -1.442 19.756 1.00 56.78 102 ALA A CA 1
ATOM 810 C C . ALA A 1 102 ? -20.875 -2.530 18.654 1.00 56.78 102 ALA A C 1
ATOM 812 O O . ALA A 1 102 ? -20.548 -3.687 18.903 1.00 56.78 102 ALA A O 1
ATOM 813 N N . SER A 1 103 ? -21.281 -2.206 17.416 1.00 63.16 103 SER A N 1
ATOM 814 C CA . SER A 1 103 ? -21.399 -3.171 16.296 1.00 63.16 103 SER A CA 1
ATOM 815 C C . SER A 1 103 ? -20.108 -3.300 15.464 1.00 63.16 103 SER A C 1
ATOM 817 O O . SER A 1 103 ? -20.128 -3.408 14.236 1.00 63.16 103 SER A O 1
ATOM 819 N N . ALA A 1 104 ? -18.954 -3.232 16.130 1.00 64.75 104 ALA A N 1
ATOM 820 C CA . ALA A 1 104 ? -17.632 -3.069 15.522 1.00 64.75 104 ALA A CA 1
ATOM 821 C C . ALA A 1 104 ? -17.203 -4.225 14.593 1.00 64.75 104 ALA A C 1
ATOM 823 O O . ALA A 1 104 ? -16.613 -3.976 13.546 1.00 64.75 104 ALA A O 1
ATOM 824 N N . ALA A 1 105 ? -17.504 -5.484 14.931 1.00 70.50 105 ALA A N 1
ATOM 825 C CA . ALA A 1 105 ? -16.924 -6.637 14.231 1.00 70.50 105 ALA A CA 1
ATOM 826 C C . ALA A 1 105 ? -17.460 -6.850 12.799 1.00 70.50 105 ALA A C 1
ATOM 828 O O . ALA A 1 105 ? -16.679 -7.070 11.874 1.00 70.50 105 ALA A O 1
ATOM 829 N N . ALA A 1 106 ? -18.780 -6.768 12.591 1.00 71.12 106 ALA A N 1
ATOM 830 C CA . ALA A 1 106 ? -19.377 -6.940 11.261 1.00 71.12 106 ALA A CA 1
ATOM 831 C C . ALA A 1 106 ? -19.015 -5.783 10.312 1.00 71.12 106 ALA A C 1
ATOM 833 O O . ALA A 1 106 ? -18.767 -6.010 9.128 1.00 71.12 106 ALA A O 1
ATOM 834 N N . ARG A 1 107 ? -18.917 -4.555 10.840 1.00 80.62 107 ARG A N 1
ATOM 835 C CA . ARG A 1 107 ? -18.486 -3.378 10.070 1.00 80.62 107 ARG A CA 1
ATOM 836 C C . ARG A 1 107 ? -17.006 -3.425 9.729 1.00 80.62 107 ARG A C 1
ATOM 838 O O . ARG A 1 107 ? -16.660 -3.136 8.595 1.00 80.62 107 ARG A O 1
ATOM 845 N N . ALA A 1 108 ? -16.164 -3.950 10.620 1.00 86.38 108 ALA A N 1
ATOM 846 C CA . ALA A 1 108 ? -14.742 -4.132 10.339 1.00 86.38 108 ALA A CA 1
ATOM 847 C C . ALA A 1 108 ? -14.491 -4.942 9.053 1.00 86.38 108 ALA A C 1
ATOM 849 O O . ALA A 1 108 ? -13.629 -4.590 8.253 1.00 86.38 108 ALA A O 1
ATOM 850 N N . ARG A 1 109 ? -15.272 -6.006 8.812 1.00 88.69 109 ARG A N 1
ATOM 851 C CA . ARG A 1 109 ? -15.136 -6.821 7.592 1.00 88.69 109 ARG A CA 1
ATOM 852 C C . ARG A 1 109 ? -15.587 -6.078 6.334 1.00 88.69 109 ARG A C 1
ATOM 854 O O . ARG A 1 109 ? -14.930 -6.207 5.306 1.00 88.69 109 ARG A O 1
ATOM 861 N N . ALA A 1 110 ? -16.677 -5.318 6.411 1.00 90.25 110 ALA A N 1
ATOM 862 C CA . ALA A 1 110 ? -17.173 -4.529 5.286 1.00 90.25 110 ALA A CA 1
ATOM 863 C C . ALA A 1 110 ? -16.251 -3.344 4.962 1.00 90.25 110 ALA A C 1
ATOM 865 O O . ALA A 1 110 ? -15.928 -3.132 3.797 1.00 90.25 110 ALA A O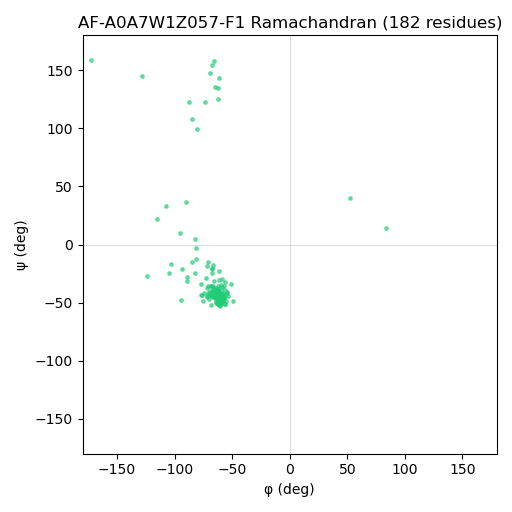 1
ATOM 866 N N . ASP A 1 111 ? -15.756 -2.643 5.986 1.00 91.81 111 ASP A N 1
ATOM 867 C CA . ASP A 1 111 ? -14.750 -1.583 5.870 1.00 91.81 111 ASP A CA 1
ATOM 868 C C . ASP A 1 111 ? -13.475 -2.120 5.198 1.00 91.81 111 ASP A C 1
ATOM 870 O O . ASP A 1 111 ? -12.943 -1.497 4.279 1.00 91.81 111 ASP A O 1
ATOM 874 N N . LEU A 1 112 ? -12.993 -3.297 5.625 1.00 94.25 112 LEU A N 1
ATOM 875 C CA . LEU A 1 112 ? -11.810 -3.931 5.041 1.00 94.25 112 LEU A CA 1
ATOM 876 C C . LEU A 1 112 ? -12.049 -4.344 3.586 1.00 94.25 112 LEU A C 1
ATOM 878 O O . LEU A 1 112 ? -11.192 -4.098 2.742 1.00 94.25 112 LEU A O 1
ATOM 882 N N . ALA A 1 113 ? -13.202 -4.948 3.281 1.00 94.62 113 ALA A N 1
ATOM 883 C CA . ALA A 1 113 ? -13.559 -5.332 1.917 1.00 94.62 113 ALA A CA 1
ATOM 884 C C . ALA A 1 113 ? -13.645 -4.107 0.995 1.00 94.62 113 ALA A C 1
ATOM 886 O O . ALA A 1 113 ? -13.134 -4.143 -0.128 1.00 94.62 113 ALA A O 1
ATOM 887 N N . LEU A 1 114 ? -14.229 -3.007 1.479 1.00 95.38 114 LEU A N 1
ATOM 888 C CA . LEU A 1 114 ? -14.276 -1.741 0.756 1.00 95.38 114 LEU A CA 1
ATOM 889 C C . LEU A 1 114 ? -12.863 -1.194 0.517 1.00 95.38 114 LEU A C 1
ATOM 891 O O . LEU A 1 114 ? -12.508 -0.933 -0.629 1.00 95.38 114 LEU A O 1
ATOM 895 N N . CYS A 1 115 ? -12.031 -1.093 1.561 1.00 95.62 115 CYS A N 1
ATOM 896 C CA . CYS A 1 115 ? -10.643 -0.639 1.427 1.00 95.62 115 CYS A CA 1
ATOM 897 C C . CYS A 1 115 ? -9.874 -1.491 0.411 1.00 95.62 115 CYS A C 1
ATOM 899 O O . CYS A 1 115 ? -9.242 -0.955 -0.495 1.00 95.62 115 CYS A O 1
ATOM 901 N N . PHE A 1 116 ? -9.965 -2.815 0.525 1.00 96.06 116 PHE A N 1
ATOM 902 C CA . PHE A 1 116 ? -9.272 -3.742 -0.360 1.00 96.06 116 PHE A CA 1
ATOM 903 C C . PHE A 1 116 ? -9.692 -3.570 -1.818 1.00 96.06 116 PHE A C 1
ATOM 905 O O . PHE A 1 116 ? -8.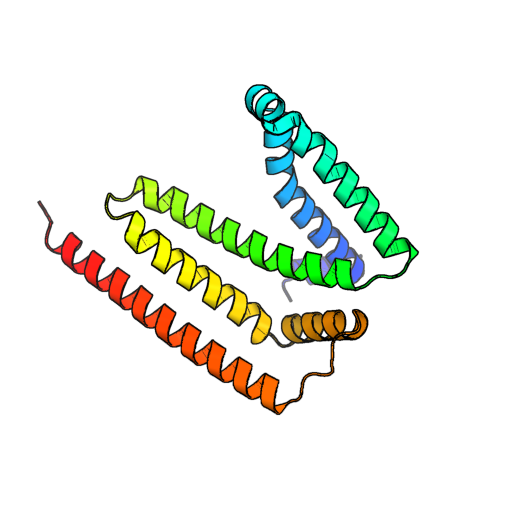847 -3.364 -2.688 1.00 96.06 116 PHE A O 1
ATOM 912 N N . THR A 1 117 ? -10.996 -3.605 -2.091 1.00 96.50 117 THR A N 1
ATOM 913 C CA . THR A 1 117 ? -11.508 -3.513 -3.465 1.00 96.50 117 THR A CA 1
ATOM 914 C C . THR A 1 117 ? -11.208 -2.167 -4.111 1.00 96.50 117 THR A C 1
ATOM 916 O O . THR A 1 117 ? -10.790 -2.144 -5.267 1.00 96.50 117 THR A O 1
ATOM 919 N N . TRP A 1 118 ? -11.327 -1.059 -3.376 1.00 96.75 118 TRP A N 1
ATOM 920 C CA . TRP A 1 118 ? -11.001 0.270 -3.895 1.00 96.75 118 TRP A CA 1
ATOM 921 C C . TRP A 1 118 ? -9.504 0.454 -4.165 1.00 96.75 118 TRP A C 1
ATOM 923 O O . TRP A 1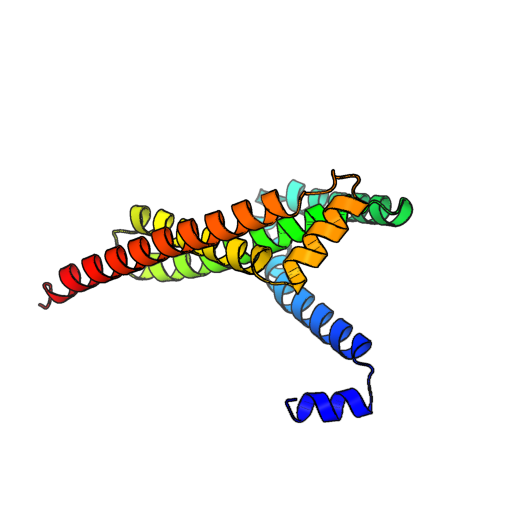 118 ? -9.146 0.991 -5.213 1.00 96.75 118 TRP A O 1
ATOM 933 N N . PHE A 1 119 ? -8.618 -0.025 -3.285 1.00 95.75 119 PHE A N 1
ATOM 934 C CA . PHE A 1 119 ? -7.168 0.054 -3.517 1.00 95.75 119 PHE A CA 1
ATOM 935 C C . PHE A 1 119 ? -6.725 -0.826 -4.690 1.00 95.75 119 PHE A C 1
ATOM 937 O O . PHE A 1 119 ? -5.955 -0.376 -5.541 1.00 95.75 119 PHE A O 1
ATOM 944 N N . VAL A 1 120 ? -7.244 -2.054 -4.785 1.00 94.31 120 VAL A N 1
ATOM 945 C CA . VAL A 1 120 ? -6.970 -2.950 -5.918 1.00 94.31 120 VAL A CA 1
ATOM 946 C C . VAL A 1 120 ? -7.491 -2.346 -7.225 1.00 94.31 120 VAL A C 1
ATOM 948 O O . VAL A 1 120 ? -6.765 -2.319 -8.219 1.00 94.31 120 VAL A O 1
ATOM 951 N N . ALA A 1 121 ? -8.705 -1.787 -7.226 1.00 95.75 121 ALA A N 1
ATOM 952 C CA . ALA A 1 121 ? -9.256 -1.099 -8.389 1.00 95.75 121 ALA A CA 1
ATOM 953 C C . ALA A 1 121 ? -8.408 0.113 -8.800 1.00 95.75 121 ALA A C 1
ATOM 955 O O . ALA A 1 121 ? -8.108 0.271 -9.981 1.00 95.75 121 ALA A O 1
ATOM 956 N N . ALA A 1 122 ? -7.948 0.929 -7.847 1.00 93.62 122 ALA A N 1
ATOM 957 C CA . ALA A 1 122 ? -7.095 2.081 -8.134 1.00 93.62 122 ALA A CA 1
ATOM 958 C C . ALA A 1 122 ? -5.778 1.685 -8.822 1.00 93.62 122 ALA A C 1
ATOM 960 O O . ALA A 1 122 ? -5.292 2.413 -9.687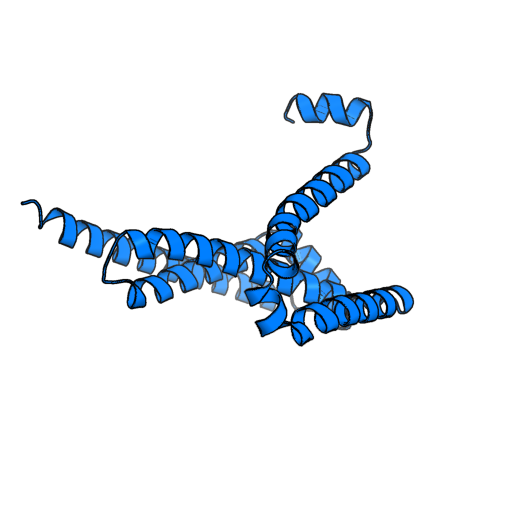 1.00 93.62 122 ALA A O 1
ATOM 961 N N . VAL A 1 123 ? -5.210 0.526 -8.478 1.00 92.00 123 VAL A N 1
ATOM 962 C CA . VAL A 1 123 ? -3.993 0.006 -9.116 1.00 92.00 123 VAL A CA 1
ATOM 963 C C . VAL A 1 123 ? -4.293 -0.555 -10.505 1.00 92.00 123 VAL A C 1
ATOM 965 O O . VAL A 1 123 ? -3.604 -0.211 -11.462 1.00 92.00 123 VAL A O 1
ATOM 968 N N . LEU A 1 124 ? -5.321 -1.397 -10.630 1.00 93.81 124 LEU A N 1
ATOM 969 C CA . LEU A 1 124 ? -5.576 -2.177 -11.847 1.00 93.81 124 LEU A CA 1
ATOM 970 C C . LEU A 1 124 ? -6.321 -1.394 -12.942 1.00 93.81 124 LEU A C 1
ATOM 972 O O . LEU A 1 124 ? -6.180 -1.707 -14.130 1.00 93.81 124 LEU A O 1
ATOM 976 N N . LEU A 1 125 ? -7.081 -0.362 -12.564 1.00 95.44 125 LEU A N 1
ATOM 977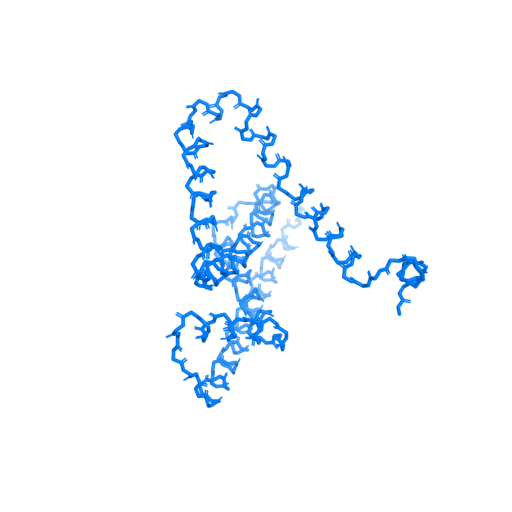 C CA . LEU A 1 125 ? -7.794 0.521 -13.494 1.00 95.44 125 LEU A CA 1
ATOM 978 C C . LEU A 1 125 ? -6.985 1.773 -13.867 1.00 95.44 125 LEU A C 1
ATOM 980 O O . LEU A 1 125 ? -7.233 2.368 -14.914 1.00 95.44 125 LEU A O 1
ATOM 984 N N . SER A 1 126 ? -5.995 2.172 -13.061 1.00 94.38 126 SER A N 1
ATOM 985 C CA . SER A 1 126 ? -5.101 3.281 -13.411 1.00 94.38 126 SER A CA 1
ATOM 986 C C . SER A 1 126 ? -4.111 2.861 -14.493 1.00 94.38 126 SER A C 1
ATOM 988 O O . SER A 1 126 ? -3.313 1.947 -14.293 1.00 94.38 126 SER A O 1
ATOM 990 N N . HIS A 1 127 ? -4.104 3.576 -15.622 1.00 90.56 127 HIS A N 1
ATOM 991 C CA . HIS A 1 127 ? -3.157 3.329 -16.715 1.00 90.56 127 HIS A CA 1
ATOM 992 C C . HIS A 1 127 ? -1.701 3.335 -16.247 1.00 90.56 127 HIS A C 1
ATOM 994 O O . HIS A 1 127 ? -0.931 2.457 -16.625 1.00 90.56 127 HIS A O 1
ATOM 1000 N N . MET A 1 128 ? -1.341 4.306 -15.406 1.00 91.38 128 MET A N 1
ATOM 1001 C CA . MET A 1 128 ? 0.022 4.467 -14.909 1.00 91.38 128 MET A CA 1
ATOM 1002 C C . MET A 1 128 ? 0.406 3.323 -13.969 1.00 91.38 128 MET A C 1
ATOM 1004 O O . MET A 1 128 ? 1.412 2.661 -14.193 1.00 91.38 128 MET A O 1
ATOM 1008 N N . ARG A 1 129 ? -0.416 3.048 -12.946 1.00 91.31 129 ARG A N 1
ATOM 1009 C CA . ARG A 1 129 ? -0.105 2.027 -11.931 1.00 91.31 129 ARG A CA 1
ATOM 1010 C C . ARG A 1 129 ? -0.114 0.620 -12.512 1.00 91.31 129 ARG A C 1
ATOM 1012 O O . ARG A 1 129 ? 0.762 -0.170 -12.178 1.00 91.31 129 ARG A O 1
ATOM 1019 N N . PHE A 1 130 ? -1.071 0.325 -13.388 1.00 94.31 130 PHE A N 1
ATOM 1020 C CA . PHE A 1 130 ? -1.156 -0.977 -14.030 1.00 94.31 130 PHE A CA 1
ATOM 1021 C C . PHE A 1 130 ? 0.024 -1.221 -14.973 1.00 94.31 130 PHE A C 1
ATOM 1023 O O . PHE A 1 130 ? 0.570 -2.319 -14.973 1.00 94.31 130 PHE A O 1
ATOM 1030 N N . ARG A 1 131 ? 0.460 -0.198 -15.725 1.00 93.88 131 ARG A N 1
ATOM 1031 C CA . ARG A 1 131 ? 1.666 -0.298 -16.557 1.00 93.88 131 ARG A CA 1
ATOM 1032 C C . ARG A 1 131 ? 2.901 -0.576 -15.702 1.00 93.88 131 ARG A C 1
ATOM 1034 O O . ARG A 1 131 ? 3.547 -1.583 -15.933 1.00 93.88 131 ARG A O 1
ATOM 1041 N N . THR A 1 132 ? 3.145 0.222 -14.659 1.00 93.31 132 THR A N 1
ATOM 1042 C CA . THR A 1 132 ? 4.274 -0.004 -13.739 1.00 93.31 132 THR A CA 1
ATOM 1043 C C . THR A 1 132 ? 4.252 -1.404 -13.121 1.00 93.31 132 THR A C 1
ATOM 1045 O O . THR A 1 132 ? 5.296 -2.028 -12.975 1.00 93.31 132 THR A O 1
ATOM 1048 N N . PHE A 1 133 ? 3.072 -1.917 -12.763 1.00 93.94 133 PHE A N 1
ATOM 1049 C CA . PHE A 1 133 ? 2.933 -3.283 -12.260 1.00 93.94 133 PHE A CA 1
ATOM 1050 C C . PHE A 1 133 ? 3.337 -4.331 -13.308 1.00 93.94 133 PHE A C 1
ATOM 1052 O O . PHE A 1 133 ? 4.103 -5.234 -12.986 1.00 93.94 133 PHE A O 1
ATOM 1059 N N . LEU A 1 134 ? 2.852 -4.209 -14.550 1.00 94.81 134 LEU A N 1
ATOM 1060 C CA . LEU A 1 134 ? 3.201 -5.133 -15.633 1.00 94.81 134 LEU A CA 1
ATOM 1061 C C . LEU A 1 134 ? 4.688 -5.086 -15.981 1.00 94.81 134 LEU A C 1
ATOM 1063 O O . LEU A 1 134 ? 5.289 -6.147 -16.121 1.00 94.81 134 LEU A O 1
ATOM 1067 N N . ASP A 1 135 ? 5.266 -3.887 -16.073 1.00 94.88 135 ASP A N 1
ATOM 1068 C CA . ASP A 1 135 ? 6.691 -3.697 -16.358 1.00 94.88 135 ASP A CA 1
ATOM 1069 C C . ASP A 1 135 ? 7.527 -4.456 -15.317 1.00 94.88 135 ASP A C 1
ATOM 1071 O O . ASP A 1 135 ? 8.300 -5.345 -15.667 1.00 94.88 135 ASP A O 1
ATOM 1075 N N . LEU A 1 136 ? 7.251 -4.238 -14.026 1.00 94.06 136 LEU A N 1
ATOM 1076 C CA . LEU A 1 136 ? 7.927 -4.950 -12.940 1.00 94.06 136 LEU A CA 1
ATOM 1077 C C . LEU A 1 136 ? 7.689 -6.465 -12.976 1.00 94.06 136 LEU A C 1
ATOM 1079 O O . LEU A 1 136 ? 8.603 -7.229 -12.671 1.00 94.06 136 LEU A O 1
ATOM 1083 N N . CYS A 1 137 ? 6.488 -6.930 -13.334 1.00 94.12 137 CYS A N 1
ATOM 1084 C CA . CYS A 1 137 ? 6.220 -8.360 -13.493 1.00 94.12 137 CYS A CA 1
ATOM 1085 C C . CYS A 1 137 ? 7.072 -8.981 -14.604 1.00 94.12 137 CYS A C 1
ATOM 1087 O O . CYS A 1 137 ? 7.662 -10.039 -14.385 1.00 94.12 137 CYS A O 1
ATOM 1089 N N . TYR A 1 138 ? 7.154 -8.341 -15.769 1.00 95.25 138 TYR A N 1
ATOM 1090 C CA . TYR A 1 138 ? 7.901 -8.858 -16.916 1.00 95.25 138 TYR A CA 1
ATOM 1091 C C . TYR A 1 138 ? 9.408 -8.787 -16.696 1.00 95.25 138 TYR A C 1
ATOM 1093 O O . TYR A 1 138 ? 10.107 -9.765 -16.953 1.00 95.25 138 TYR A O 1
ATOM 1101 N N . GLU A 1 139 ? 9.907 -7.688 -16.134 1.00 94.12 139 GLU A N 1
ATOM 1102 C CA . GLU A 1 139 ? 11.325 -7.561 -15.795 1.00 94.12 139 GLU A CA 1
ATOM 1103 C C . GLU A 1 139 ? 11.749 -8.513 -14.663 1.00 94.12 139 GLU A C 1
ATOM 1105 O O . GLU A 1 139 ? 12.920 -8.868 -14.547 1.00 94.12 139 GLU A O 1
ATOM 1110 N N . SER A 1 140 ? 10.796 -8.983 -13.853 1.00 93.12 140 SER A N 1
ATOM 1111 C CA . SER A 1 140 ? 11.020 -10.042 -12.860 1.00 93.12 140 SER A CA 1
ATOM 1112 C C . SER A 1 140 ? 10.963 -11.460 -13.450 1.00 93.12 140 SER A C 1
ATOM 1114 O O . SER A 1 140 ? 11.024 -12.429 -12.695 1.00 93.12 140 SER A O 1
ATOM 1116 N N . GLY A 1 141 ? 10.823 -11.605 -14.773 1.00 93.00 141 GLY A N 1
ATOM 1117 C CA . GLY A 1 141 ? 10.719 -12.897 -15.462 1.00 93.00 141 GLY A CA 1
ATOM 1118 C C . GLY A 1 141 ? 9.310 -13.500 -15.477 1.00 93.00 141 GLY A C 1
ATOM 1119 O O . GLY A 1 141 ? 9.151 -14.688 -15.759 1.00 93.00 141 GLY A O 1
ATOM 1120 N N . GLY A 1 142 ? 8.281 -12.713 -15.154 1.00 92.75 142 GLY A N 1
ATOM 1121 C CA . GLY A 1 142 ? 6.885 -13.135 -15.233 1.00 92.75 142 GLY A CA 1
ATOM 1122 C C . GLY A 1 142 ? 6.415 -13.355 -16.679 1.00 92.75 142 GLY A C 1
ATOM 1123 O O . GLY A 1 142 ? 6.949 -12.750 -17.611 1.00 92.75 142 GLY A O 1
ATOM 1124 N N . PRO A 1 143 ? 5.395 -14.204 -16.894 1.00 94.88 143 PRO A N 1
ATOM 1125 C CA . PRO A 1 143 ? 4.880 -14.476 -18.230 1.00 94.88 143 PRO A CA 1
ATOM 1126 C C . PRO A 1 143 ? 4.157 -13.255 -18.805 1.00 94.88 143 PRO A C 1
ATOM 1128 O O . PRO A 1 143 ? 3.488 -12.522 -18.076 1.00 94.88 143 PRO A O 1
ATOM 1131 N N . VAL A 1 144 ? 4.220 -13.084 -20.129 1.00 94.44 144 VAL A N 1
ATOM 1132 C CA . VAL A 1 144 ? 3.448 -12.054 -20.838 1.00 94.44 144 VAL A CA 1
ATOM 1133 C C . VAL A 1 144 ? 1.953 -12.312 -20.650 1.00 94.44 144 VAL A C 1
ATOM 1135 O O . VAL A 1 144 ? 1.458 -13.397 -20.960 1.00 94.44 144 VAL A O 1
ATOM 1138 N N . ILE A 1 145 ? 1.223 -11.310 -20.158 1.00 94.88 145 ILE A N 1
ATOM 1139 C CA . ILE A 1 145 ? -0.211 -11.428 -19.887 1.00 94.88 145 ILE A CA 1
ATOM 1140 C C . ILE A 1 145 ? -1.001 -11.088 -21.162 1.00 94.88 145 ILE A C 1
ATOM 1142 O O . ILE A 1 145 ? -0.874 -9.975 -21.679 1.00 94.88 145 ILE A O 1
ATOM 1146 N N . PRO A 1 146 ? -1.860 -11.995 -21.667 1.00 96.19 146 PRO A N 1
ATOM 1147 C CA . PRO A 1 146 ? -2.690 -11.720 -22.835 1.00 96.19 146 PRO A CA 1
ATOM 1148 C C . PRO A 1 146 ? -3.658 -10.554 -22.603 1.00 96.19 146 PRO A C 1
ATOM 1150 O O . PRO A 1 146 ? -4.269 -10.442 -21.538 1.00 96.19 146 PRO A O 1
ATOM 1153 N N . ALA A 1 147 ? -3.897 -9.737 -23.633 1.00 94.44 147 ALA A N 1
ATOM 1154 C CA . ALA A 1 147 ? -4.818 -8.598 -23.548 1.00 94.44 147 ALA A CA 1
ATOM 1155 C C . ALA A 1 147 ? -6.241 -9.006 -23.120 1.00 94.44 147 ALA A C 1
ATOM 1157 O O . ALA A 1 147 ? -6.888 -8.300 -22.350 1.00 94.44 147 ALA A O 1
ATOM 1158 N N . VAL A 1 148 ? -6.710 -10.182 -23.553 1.00 96.69 148 VAL A N 1
ATOM 1159 C CA . VAL A 1 148 ? -8.009 -10.730 -23.134 1.00 96.69 148 VAL A CA 1
ATOM 1160 C C . VAL A 1 148 ? -8.066 -11.000 -21.628 1.00 96.69 148 VAL A C 1
ATOM 1162 O O . VAL A 1 148 ? -9.065 -10.674 -20.991 1.00 96.69 148 VAL A O 1
ATOM 1165 N N . ALA A 1 149 ? -6.982 -11.510 -21.035 1.00 95.62 149 ALA A N 1
ATOM 1166 C CA . ALA A 1 149 ? -6.910 -11.760 -19.599 1.00 95.62 149 ALA A CA 1
ATOM 1167 C C . ALA A 1 149 ? -6.960 -10.443 -18.811 1.00 95.62 149 ALA A C 1
ATOM 1169 O O . ALA A 1 149 ? -7.662 -10.355 -17.806 1.00 95.62 149 ALA A O 1
ATOM 1170 N N . VAL A 1 150 ? -6.295 -9.394 -19.311 1.00 94.88 150 VAL A N 1
ATOM 1171 C CA . VAL A 1 150 ? -6.371 -8.042 -18.732 1.00 94.88 150 VAL A CA 1
ATOM 1172 C C . VAL A 1 150 ? -7.798 -7.491 -18.784 1.00 94.88 150 VAL A C 1
ATOM 1174 O O . VAL A 1 150 ? -8.283 -6.959 -17.785 1.00 94.88 150 VAL A O 1
ATOM 1177 N N . SER A 1 151 ? -8.488 -7.630 -19.918 1.00 95.50 151 SER A N 1
ATOM 1178 C CA . SER A 1 151 ? -9.874 -7.168 -20.069 1.00 95.50 151 SER A CA 1
ATOM 1179 C C . SER A 1 151 ? -10.830 -7.902 -19.128 1.00 95.50 151 SER A C 1
ATOM 1181 O O . SER A 1 151 ? -11.622 -7.258 -18.443 1.00 95.50 151 SER A O 1
ATOM 1183 N N . ILE A 1 152 ? -10.717 -9.233 -19.033 1.00 97.00 152 ILE A N 1
ATOM 1184 C CA . ILE A 1 152 ? -11.511 -10.049 -18.101 1.00 97.00 152 ILE A CA 1
ATOM 1185 C C . ILE A 1 152 ? -11.249 -9.616 -16.657 1.00 97.00 152 ILE A C 1
ATOM 1187 O O . ILE A 1 152 ? -12.194 -9.373 -15.906 1.00 97.00 152 ILE A O 1
ATOM 1191 N N . LEU A 1 153 ? -9.974 -9.463 -16.285 1.00 94.88 153 LEU A N 1
ATOM 1192 C CA . LEU A 1 153 ? -9.567 -9.027 -14.954 1.00 94.88 153 LEU A CA 1
ATOM 1193 C C . LEU A 1 153 ? -10.203 -7.676 -14.602 1.00 94.88 153 LEU A C 1
ATOM 1195 O O . LEU A 1 153 ? -10.856 -7.560 -13.565 1.00 94.88 153 LEU A O 1
ATOM 1199 N N . ARG A 1 154 ? -10.072 -6.670 -15.478 1.00 95.62 154 ARG A N 1
ATOM 1200 C CA . ARG A 1 154 ? -10.617 -5.320 -15.255 1.00 95.62 154 ARG A CA 1
ATOM 1201 C C . ARG A 1 154 ? -12.135 -5.318 -15.114 1.00 95.62 154 ARG A C 1
ATOM 1203 O O . ARG A 1 154 ? -12.644 -4.712 -14.174 1.00 95.62 154 ARG A O 1
ATOM 1210 N N . THR A 1 155 ? -12.852 -6.026 -15.985 1.00 96.81 155 THR A N 1
ATOM 1211 C CA . THR A 1 155 ? -14.314 -6.158 -15.883 1.00 96.81 155 THR A CA 1
ATOM 1212 C C . THR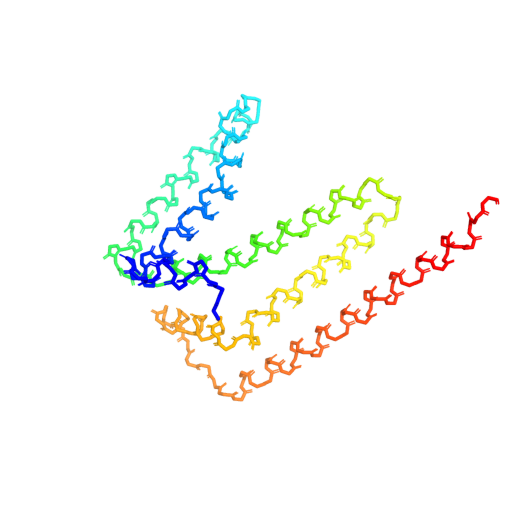 A 1 155 ? -14.725 -6.852 -14.583 1.00 96.81 155 THR A C 1
ATOM 1214 O O . THR A 1 155 ? -15.659 -6.408 -13.910 1.00 96.81 155 THR A O 1
ATOM 1217 N N . GLY A 1 156 ? -13.997 -7.898 -14.180 1.00 97.19 156 GLY A N 1
ATOM 1218 C CA . GLY A 1 156 ? -14.209 -8.581 -12.904 1.00 97.19 156 GLY A CA 1
ATOM 1219 C C . GLY A 1 156 ? -14.031 -7.646 -11.706 1.00 97.19 156 GLY A C 1
ATOM 1220 O O . GLY A 1 156 ? -14.895 -7.588 -10.834 1.00 97.19 156 GLY A O 1
ATOM 1221 N N . ILE A 1 157 ? -12.963 -6.845 -11.693 1.00 96.75 157 ILE A N 1
ATOM 1222 C CA . ILE A 1 157 ? -12.685 -5.877 -10.620 1.00 96.75 157 ILE A CA 1
ATOM 1223 C C . ILE A 1 157 ? -13.752 -4.795 -10.541 1.00 96.75 157 ILE A C 1
ATOM 1225 O O . ILE A 1 157 ? -14.186 -4.472 -9.442 1.00 96.75 157 ILE A O 1
ATOM 1229 N N . ILE A 1 158 ? -14.201 -4.259 -11.679 1.00 97.75 158 ILE A N 1
ATOM 1230 C CA . ILE A 1 158 ? -15.288 -3.270 -11.714 1.00 97.75 158 ILE A CA 1
ATOM 1231 C C . ILE A 1 158 ? -16.566 -3.870 -11.120 1.00 97.75 158 ILE A C 1
ATOM 1233 O O . ILE A 1 158 ? -17.228 -3.226 -10.308 1.00 97.75 158 ILE A O 1
ATOM 1237 N N . SER A 1 159 ? -16.875 -5.120 -11.469 1.00 97.56 159 SER A N 1
ATOM 1238 C CA . SER A 1 159 ? -18.053 -5.825 -10.956 1.00 97.56 159 SER A CA 1
ATOM 1239 C C . SER A 1 159 ? -17.967 -6.030 -9.440 1.00 97.56 159 SER A C 1
ATOM 1241 O O . SER A 1 159 ? -18.897 -5.688 -8.712 1.00 97.56 159 SER A O 1
ATOM 1243 N N . VAL A 1 160 ? -16.828 -6.522 -8.943 1.00 97.50 160 VAL A N 1
ATOM 1244 C CA . VAL A 1 160 ? -16.587 -6.720 -7.504 1.00 97.50 160 VAL A CA 1
ATOM 1245 C C . VAL A 1 160 ? -16.622 -5.390 -6.747 1.00 97.50 160 VAL A C 1
ATOM 1247 O O . VAL A 1 160 ? -17.262 -5.303 -5.701 1.00 97.50 160 VAL A O 1
ATOM 1250 N N . LEU A 1 161 ? -15.986 -4.345 -7.283 1.00 97.38 161 LEU A N 1
ATOM 1251 C CA . LEU A 1 161 ? -15.992 -3.000 -6.710 1.00 97.38 161 LEU A CA 1
ATOM 1252 C C . LEU A 1 161 ? -17.420 -2.461 -6.576 1.00 97.38 161 LEU A C 1
ATOM 1254 O O . LEU A 1 161 ? -17.778 -1.945 -5.516 1.00 97.38 161 LEU A O 1
ATOM 1258 N N . ALA A 1 162 ? -18.237 -2.604 -7.623 1.00 97.81 162 ALA A N 1
ATOM 1259 C CA . ALA A 1 162 ? -19.631 -2.175 -7.614 1.00 97.81 162 ALA A CA 1
ATOM 1260 C C . ALA A 1 162 ? -20.441 -2.934 -6.553 1.00 97.81 162 ALA A C 1
ATOM 1262 O O . ALA A 1 162 ? -21.102 -2.304 -5.729 1.00 97.81 162 ALA A O 1
ATOM 1263 N N . ILE A 1 163 ? -20.329 -4.266 -6.512 1.00 97.81 163 ILE A N 1
ATOM 1264 C CA . ILE A 1 163 ? -21.032 -5.112 -5.536 1.00 97.81 163 ILE A CA 1
ATOM 1265 C C . ILE A 1 163 ? -20.652 -4.725 -4.104 1.00 97.81 163 ILE A C 1
ATOM 1267 O O . ILE A 1 163 ? -21.533 -4.488 -3.277 1.00 97.81 163 ILE A O 1
ATOM 1271 N N . VAL A 1 164 ? -19.354 -4.623 -3.806 1.00 97.25 164 VAL A N 1
ATOM 1272 C CA . VAL A 1 164 ? -18.874 -4.292 -2.457 1.00 97.25 164 VAL A CA 1
ATOM 1273 C C . VAL A 1 164 ? -19.276 -2.875 -2.056 1.00 97.25 164 VAL A C 1
ATOM 1275 O O . VAL A 1 164 ? -19.694 -2.666 -0.919 1.00 97.25 164 VAL A O 1
ATOM 1278 N N . THR A 1 165 ? -19.226 -1.914 -2.979 1.00 96.88 165 THR A N 1
ATOM 1279 C CA . THR A 1 165 ? -19.627 -0.526 -2.703 1.00 96.88 165 THR A CA 1
ATOM 1280 C C . THR A 1 165 ? -21.129 -0.412 -2.450 1.00 96.88 165 THR A C 1
ATOM 1282 O O . THR A 1 165 ? -21.534 0.238 -1.487 1.00 96.88 165 THR A O 1
ATOM 1285 N N . VAL A 1 166 ? -21.965 -1.076 -3.257 1.00 97.31 166 VAL A N 1
ATOM 1286 C CA . VAL A 1 166 ? -23.424 -1.105 -3.057 1.00 97.31 166 VAL A CA 1
ATOM 1287 C C . VAL A 1 166 ? -23.776 -1.795 -1.741 1.00 97.31 166 VAL A C 1
ATOM 1289 O O . VAL A 1 166 ? -24.573 -1.261 -0.971 1.00 97.31 166 VAL A O 1
ATOM 1292 N N . PHE A 1 167 ? -23.153 -2.939 -1.447 1.00 95.38 167 PHE A N 1
ATOM 1293 C CA . PHE A 1 167 ? -23.347 -3.645 -0.181 1.00 95.38 167 PHE A CA 1
ATOM 1294 C C . PHE A 1 167 ? -22.959 -2.772 1.017 1.00 95.38 167 PHE A C 1
ATOM 1296 O O . PHE A 1 167 ? -23.728 -2.657 1.971 1.00 95.38 167 PHE A O 1
ATOM 1303 N N . PHE A 1 168 ? -21.800 -2.112 0.947 1.00 93.38 168 PHE A N 1
ATOM 1304 C CA . PHE A 1 168 ? -21.344 -1.191 1.981 1.00 93.38 168 PHE A CA 1
ATOM 1305 C C . PHE A 1 168 ? -22.334 -0.037 2.177 1.00 93.38 168 PHE A C 1
ATOM 1307 O O . PHE A 1 168 ? -22.756 0.222 3.301 1.00 93.38 168 PHE A O 1
ATOM 1314 N N . ALA A 1 169 ? -22.764 0.622 1.098 1.00 94.12 169 ALA A N 1
ATOM 1315 C CA . ALA A 1 169 ? -23.718 1.728 1.164 1.00 94.12 169 ALA A CA 1
ATOM 1316 C C . ALA A 1 169 ? -25.069 1.292 1.755 1.00 94.12 169 ALA A C 1
ATOM 1318 O O . ALA A 1 169 ? -25.613 1.973 2.625 1.00 94.12 169 ALA A O 1
ATOM 1319 N N . TRP A 1 170 ? -25.583 0.131 1.339 1.00 94.00 170 TRP A N 1
ATOM 1320 C CA . TRP A 1 170 ? -26.796 -0.459 1.903 1.00 94.00 170 TRP A CA 1
ATOM 1321 C C . TRP A 1 170 ? -26.645 -0.748 3.400 1.00 94.00 170 TRP A C 1
ATOM 1323 O O . TRP A 1 170 ? -27.528 -0.398 4.187 1.00 94.00 170 TRP A O 1
ATOM 1333 N N . GLN A 1 171 ? -25.513 -1.324 3.812 1.00 90.38 171 GLN A N 1
ATOM 1334 C CA . GLN A 1 171 ? -25.225 -1.587 5.217 1.00 90.38 171 GLN A CA 1
ATOM 1335 C C . GLN A 1 171 ? -25.201 -0.280 6.025 1.00 90.38 171 GLN A C 1
ATOM 1337 O O . GLN A 1 171 ? -25.893 -0.190 7.042 1.00 90.38 171 GLN A O 1
ATOM 1342 N N . GLN A 1 172 ? -24.488 0.753 5.561 1.00 87.50 172 GLN A N 1
ATOM 1343 C CA . GLN A 1 172 ? -24.440 2.055 6.240 1.00 87.50 172 GLN A CA 1
ATOM 1344 C C . GLN A 1 172 ? -25.825 2.705 6.336 1.00 87.50 172 GLN A C 1
ATOM 1346 O O . GLN A 1 172 ? -26.219 3.172 7.406 1.00 87.50 172 GLN A O 1
ATOM 1351 N N . TRP A 1 173 ? -26.604 2.664 5.253 1.00 89.56 173 TRP A N 1
ATOM 1352 C CA . TRP A 1 173 ? -27.978 3.164 5.233 1.00 89.56 173 TRP A CA 1
ATOM 1353 C C . TRP A 1 173 ? -28.880 2.427 6.229 1.00 89.56 173 TRP A C 1
ATOM 1355 O O . TRP A 1 173 ? -29.632 3.052 6.979 1.00 89.56 173 TRP A O 1
ATOM 1365 N N . SER A 1 174 ? -28.792 1.095 6.273 1.00 88.44 174 SER A N 1
ATOM 1366 C CA . SER A 1 174 ? -29.581 0.276 7.195 1.00 88.44 174 SER A CA 1
ATOM 1367 C C . SER A 1 174 ? -29.289 0.629 8.657 1.00 88.44 174 SER A C 1
ATOM 1369 O O . SER A 1 174 ? -30.221 0.811 9.441 1.00 88.44 174 SER A O 1
ATOM 1371 N N . HIS A 1 175 ? -28.013 0.826 9.004 1.00 82.56 175 HIS A N 1
ATOM 1372 C CA . HIS A 1 175 ? -27.598 1.227 10.345 1.00 82.56 175 HIS A CA 1
ATOM 1373 C C . HIS A 1 175 ? -28.038 2.646 10.691 1.00 82.56 175 HIS A C 1
ATOM 1375 O O . HIS A 1 175 ? -28.523 2.875 11.800 1.00 82.56 175 HIS A O 1
ATOM 1381 N N . TRP A 1 176 ? -27.914 3.585 9.751 1.00 82.81 176 TRP A N 1
ATOM 1382 C CA . TRP A 1 176 ? -28.394 4.948 9.946 1.00 82.81 176 TRP A CA 1
ATOM 1383 C C . TRP A 1 176 ? -29.895 4.971 10.249 1.00 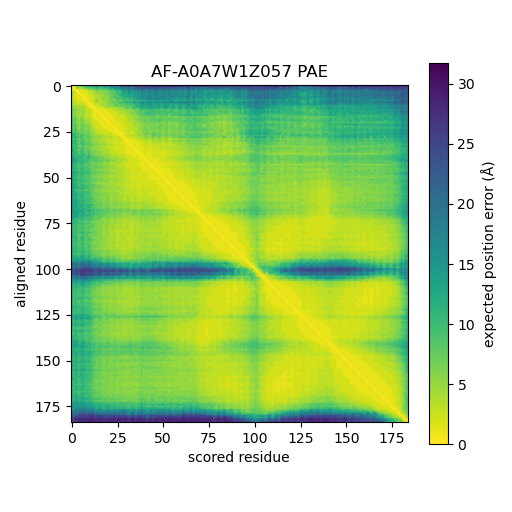82.81 176 TRP A C 1
ATOM 1385 O O . TRP A 1 176 ? -30.290 5.592 11.230 1.00 82.81 176 TRP A O 1
ATOM 1395 N N . ARG A 1 177 ? -30.723 4.222 9.505 1.00 85.56 177 ARG A N 1
ATOM 1396 C CA . ARG A 1 177 ? -32.172 4.146 9.773 1.00 85.56 177 ARG A CA 1
ATOM 1397 C C . ARG A 1 177 ? -32.499 3.572 11.150 1.00 85.56 177 ARG A C 1
ATOM 1399 O O . ARG A 1 177 ? -33.369 4.102 11.833 1.00 85.56 177 ARG A O 1
ATOM 1406 N N . VAL A 1 178 ? -31.801 2.515 11.570 1.00 82.38 178 VAL A N 1
ATOM 1407 C CA . VAL A 1 178 ? -32.002 1.918 12.903 1.00 82.38 178 VAL A CA 1
ATOM 1408 C C . VAL A 1 178 ? -31.644 2.908 14.012 1.00 82.38 178 VAL A C 1
ATOM 1410 O O . VAL A 1 178 ? -32.356 2.986 15.008 1.00 82.38 178 VAL A O 1
ATOM 1413 N N . ASN A 1 179 ? -30.571 3.682 13.843 1.00 74.31 179 ASN A N 1
ATOM 1414 C CA . ASN A 1 179 ? -30.143 4.665 14.838 1.00 74.31 179 ASN A CA 1
ATOM 1415 C C . ASN A 1 179 ? -30.996 5.945 14.811 1.00 74.31 179 ASN A C 1
ATOM 1417 O O . ASN A 1 179 ? -31.264 6.508 15.866 1.00 74.31 179 ASN A O 1
ATOM 1421 N N . ALA A 1 180 ? -31.473 6.374 13.640 1.00 74.12 180 ALA A N 1
ATOM 1422 C CA . ALA A 1 180 ? -32.381 7.511 13.491 1.00 74.12 180 ALA A CA 1
ATOM 1423 C C . ALA A 1 180 ? -33.774 7.242 14.085 1.00 74.12 180 ALA A C 1
ATOM 1425 O O . ALA A 1 180 ? -34.457 8.179 14.470 1.00 74.12 180 ALA A O 1
ATOM 1426 N N . GLY A 1 181 ? -34.190 5.975 14.201 1.00 63.25 181 GLY A N 1
ATOM 1427 C CA . GLY A 1 181 ? -35.403 5.582 14.927 1.00 63.25 181 GLY A CA 1
ATOM 1428 C C . GLY A 1 181 ? -35.234 5.481 16.450 1.00 63.25 181 GLY A C 1
ATOM 1429 O O . GLY A 1 181 ? -36.202 5.183 17.140 1.00 63.25 181 GLY A O 1
ATOM 1430 N N . ARG A 1 182 ? -34.019 5.696 16.978 1.00 62.50 182 ARG A N 1
ATOM 1431 C CA . ARG A 1 182 ? -33.679 5.652 18.415 1.00 62.50 182 ARG A CA 1
ATOM 1432 C C . ARG A 1 182 ? -33.410 7.048 18.995 1.00 62.50 182 ARG A C 1
ATOM 1434 O O . ARG A 1 182 ? -32.544 7.195 19.856 1.00 62.50 182 ARG A O 1
ATOM 1441 N N . VAL A 1 183 ? -34.103 8.074 18.500 1.00 54.81 183 VAL A N 1
ATOM 1442 C CA . VAL A 1 183 ? -34.097 9.394 19.157 1.00 54.81 183 VAL A CA 1
ATOM 1443 C C . VAL A 1 183 ? -34.705 9.224 20.562 1.00 54.81 183 VAL A C 1
ATOM 1445 O O . VAL A 1 183 ? -35.686 8.485 20.666 1.00 54.81 183 VAL A O 1
ATOM 1448 N N . PRO A 1 184 ? -34.111 9.801 21.626 1.00 57.00 184 PRO A N 1
ATOM 1449 C CA . PRO A 1 184 ? -34.692 9.777 22.971 1.00 57.00 184 PRO A CA 1
ATOM 1450 C C . PRO A 1 184 ? -36.095 10.391 23.026 1.00 57.00 184 PRO A C 1
ATOM 1452 O O . PRO A 1 184 ? -36.371 11.316 22.225 1.00 57.00 184 PRO A O 1
#

Radius of gyration: 21.46 Å; Cα contacts (8 Å, |Δi|>4): 78; chains: 1; bounding box: 59×43×50 Å

Mean predicted aligned error: 6.98 Å

Foldseek 3Di:
DPVVVVVVVVPDPPVVVCCVCVVCVVCVVCVVVVCVCPVDPVNCVVCVCCVPVVVVVLVVVVVVCVVVVQLVVVLVVLVVVLVVVLVVVLVVVLVVVVVPDDVRPVVSVLSSLLSVLVSVLCQLVDPVNVVVNQVSCVSNVHDDDDPVNSVVVNVVSVVSNVVSVVVNVVVVVVVVVVVVVPDD

Sequence (184 aa):
MIPLFAAAQARWSAQDIFLFVGAFGAMGHHLPGMIRAYGDRALFTRFRTRFLVAPLLLLAVSIWGSWYNIQAIQLLALAWGIWHGMMQTYGFCRIYDGKASASAAARARADLALCFTWFVAAVLLSHMRFRTFLDLCYESGGPVIPAVAVSILRTGIISVLAIVTVFFAWQQWSHWRVNAGRVP

pLDDT: mean 89.14, std 9.3, range [54.19, 97.81]

Secondary structure (DSSP, 8-state):
--HHHHHHHTTS-HHHHHHHHHHHHHHHHHHHHHHHHHH-HHHHHHHHHHHHHHHHHHHHHHHHHHHTT-THHHHHHHHHHHHHHHHHHHHHHHHHHHTT-S-HHHHHHHHHHHHHHHHHHHHHH-HHHHHHHHHHHHHTTPPPPPHHHHHHHHHHHHHHHHHHHHHHHHHHHHHHHHHHT---

Solvent-accessible surface area (backbone atoms only — not comparable to full-atom values): 10173 Å² total; per-residue (Å²): 131,61,68,68,59,56,61,46,53,75,80,38,54,72,65,56,52,49,50,51,54,49,50,50,51,51,46,68,64,47,46,64,55,48,50,52,50,73,65,36,65,70,58,26,66,76,43,41,66,57,73,54,48,48,60,53,49,51,50,51,52,50,52,51,27,61,75,71,67,43,36,49,59,56,42,50,49,50,55,47,51,54,50,50,53,39,52,50,55,43,49,53,53,49,61,56,46,68,75,70,52,92,71,51,71,71,47,52,54,50,52,45,51,40,41,51,40,52,53,52,40,56,36,65,70,30,71,67,50,33,47,56,50,51,51,30,39,45,67,49,71,42,79,88,77,54,71,66,58,53,52,53,50,50,55,51,47,53,50,52,38,49,52,46,50,52,51,45,52,51,52,54,51,55,51,50,54,60,55,67,72,60,69,131